Protein AF-A0A9P2H636-F1 (afdb_monomer_lite)

Foldseek 3Di:
DCCPDPVNVVQCPQLLVLLQQCQLRARPDPPDPSRTNLSLLCVLVVVVQVQQVVCVVPFDQDPVRDRDDDDDDDLSSVLSNCSNFAQAHDNCCCVPPRQDVVFDWDWDDDPVGTIHTQDGSNRGDDDHDLVSNLSVLVSQLSNLLSNLVVQLVVQVVVPDPVSNVVSNVVSVVSNVVSVVCSVVSNVVSVCVNVVVVVVVPDPPDDDDDDD

Secondary structure (DSSP, 8-state):
-TTSSHHHHHHHHHHHHHHTT-TTSBP-STT-S--BHHHHHHHHHHHHHHHHHHHHHS--B-TTSSB-------HHHHHHHHHHHBSS--TTHHHHSPPPTT--EEEEEETTTEEEEEEETTEE--PPPHHHHHHHHHHHHHHHHHHHHHHHHHHTTS--HHHHHHHHHHHHHHHHHHHHHHHHHHHHHHHHHHHHHHHTTS-S-------

Sequence (211 aa):
MPQISPAGLLYLVGPIAWTLGFPIVPMLAPGSTDVNGIVFNRAFTGAVQTIYDASLANPVVAADGNITSVAYSSAFTIGVGTMMNVDNPHPLLLLTHPVPNTGAVVVQGNPEGGWTLVSWDGIPVGPASLPTALFVDVRELITAPQYAAYDIWESLFTGDPAAVINAVRDGADEVGAAVVQFPHAVADDVIDATGHPYLSGLPIGLPSLIP

Radius of gyration: 20.45 Å; chains: 1; bounding box: 48×41×73 Å

Organism: NCBI:txid611304

Structure (mmCIF, N/CA/C/O backbone):
data_AF-A0A9P2H636-F1
#
_entry.id   AF-A0A9P2H636-F1
#
loop_
_atom_site.group_PDB
_atom_site.id
_atom_site.type_symbol
_atom_site.label_atom_id
_atom_site.label_alt_id
_atom_site.label_comp_id
_atom_site.label_asym_id
_atom_site.label_entity_id
_atom_site.label_seq_id
_atom_site.pdbx_PDB_ins_code
_atom_site.Cartn_x
_atom_site.Cartn_y
_atom_site.Cartn_z
_atom_site.occupancy
_atom_site.B_iso_or_equiv
_atom_site.auth_seq_id
_atom_site.auth_comp_id
_atom_site.auth_asym_id
_atom_site.auth_atom_id
_atom_site.pdbx_PDB_model_num
ATOM 1 N N . MET A 1 1 ? -25.382 5.386 -8.577 1.00 43.91 1 MET A N 1
ATOM 2 C CA . MET A 1 1 ? -23.921 5.405 -8.347 1.00 43.91 1 MET A CA 1
ATOM 3 C C . MET A 1 1 ? -23.237 4.902 -9.614 1.00 43.91 1 MET A C 1
ATOM 5 O O . MET A 1 1 ? -23.598 3.819 -10.052 1.00 43.91 1 MET A O 1
ATOM 9 N N . PRO A 1 2 ? -22.316 5.658 -10.234 1.00 48.56 2 PRO A N 1
ATOM 10 C CA . PRO A 1 2 ? -21.684 5.272 -11.505 1.00 48.56 2 PRO A CA 1
ATOM 11 C C . PRO A 1 2 ? -20.760 4.038 -11.412 1.00 48.56 2 PRO A C 1
ATOM 13 O O . PRO A 1 2 ? -20.335 3.512 -12.438 1.00 48.56 2 PRO A O 1
ATOM 16 N N . GLN A 1 3 ? -20.478 3.566 -10.192 1.00 53.91 3 GLN A N 1
ATOM 17 C CA . GLN A 1 3 ? -19.518 2.501 -9.885 1.00 53.91 3 GLN A CA 1
ATOM 18 C C . GLN A 1 3 ? -19.974 1.101 -10.346 1.00 53.91 3 GLN A C 1
ATOM 20 O O . GLN A 1 3 ? -19.147 0.311 -10.782 1.00 53.91 3 GLN A O 1
ATOM 25 N N . ILE A 1 4 ? -21.285 0.816 -10.357 1.00 59.78 4 ILE A N 1
ATOM 26 C CA . ILE A 1 4 ? -21.854 -0.433 -10.906 1.00 59.78 4 ILE A CA 1
ATOM 27 C C . ILE A 1 4 ? -22.409 -0.155 -12.312 1.00 59.78 4 ILE A C 1
ATOM 29 O O . ILE A 1 4 ? -23.601 -0.263 -12.586 1.00 59.78 4 ILE A O 1
ATOM 33 N N . SER A 1 5 ? -21.543 0.306 -13.207 1.00 66.81 5 SER A N 1
ATOM 34 C CA . SER A 1 5 ? -21.810 0.356 -14.647 1.00 66.81 5 SER A CA 1
ATOM 35 C C . SER A 1 5 ? -20.722 -0.445 -15.362 1.00 66.81 5 SER A C 1
ATOM 37 O O . SER A 1 5 ? -19.636 -0.581 -14.802 1.00 66.81 5 SER A O 1
ATOM 39 N N . PRO A 1 6 ? -20.941 -0.966 -16.582 1.00 70.88 6 PRO A N 1
ATOM 40 C CA . PRO A 1 6 ? -19.887 -1.674 -17.312 1.00 70.88 6 PRO A CA 1
ATOM 41 C C . PRO A 1 6 ? -18.597 -0.848 -17.445 1.00 70.88 6 PRO A C 1
ATOM 43 O O . PRO A 1 6 ? -17.507 -1.374 -17.258 1.00 70.88 6 PRO A O 1
ATOM 46 N N . ALA A 1 7 ? -18.724 0.464 -17.673 1.00 68.00 7 ALA A N 1
ATOM 47 C CA . ALA A 1 7 ? -17.592 1.388 -17.682 1.00 68.00 7 ALA A CA 1
ATOM 48 C C . ALA A 1 7 ? -16.955 1.543 -16.289 1.00 68.00 7 ALA A C 1
ATOM 50 O O . ALA A 1 7 ? -15.739 1.468 -16.164 1.00 68.00 7 ALA A O 1
ATOM 51 N N . GLY A 1 8 ? -17.764 1.696 -15.234 1.00 68.69 8 GLY A N 1
ATOM 52 C CA . GLY A 1 8 ? -17.292 1.757 -13.846 1.00 68.69 8 GLY A CA 1
ATOM 53 C C . GLY A 1 8 ? -16.516 0.509 -13.415 1.00 68.69 8 GLY A C 1
ATOM 54 O O . GLY A 1 8 ? -15.458 0.631 -12.809 1.00 68.69 8 GLY A O 1
ATOM 55 N N . LEU A 1 9 ? -16.985 -0.681 -13.797 1.00 71.50 9 LEU A N 1
ATOM 56 C CA . LEU A 1 9 ? -16.309 -1.951 -13.520 1.00 71.50 9 LEU A CA 1
ATOM 57 C C . LEU A 1 9 ? -14.987 -2.080 -14.285 1.00 71.50 9 LEU A C 1
ATOM 59 O O . LEU A 1 9 ? -14.003 -2.537 -13.713 1.00 71.50 9 LEU A O 1
ATOM 63 N N . LEU A 1 10 ? -14.936 -1.633 -15.545 1.00 75.19 10 LEU A N 1
ATOM 64 C CA . LEU A 1 10 ? -13.687 -1.588 -16.313 1.00 75.19 10 LEU A CA 1
ATOM 65 C C . LEU A 1 10 ? -12.657 -0.648 -15.669 1.00 75.19 10 LEU A C 1
ATOM 67 O O . LEU A 1 10 ? -11.479 -0.990 -15.612 1.00 75.19 10 LEU A O 1
ATOM 71 N N . TYR A 1 11 ? -13.091 0.492 -15.125 1.00 78.56 11 TYR A N 1
ATOM 72 C CA . TYR A 1 11 ? -12.198 1.408 -14.408 1.00 78.56 11 TYR A CA 1
ATOM 73 C C . TYR A 1 11 ? -11.653 0.838 -13.096 1.00 78.56 11 TYR A C 1
ATOM 75 O O . TYR A 1 11 ? -10.580 1.252 -12.669 1.00 78.56 11 TYR A O 1
ATOM 83 N N . LEU A 1 12 ? -12.340 -0.125 -12.475 1.00 83.31 12 LEU A N 1
ATOM 84 C CA . LEU A 1 12 ? -11.883 -0.771 -11.242 1.00 83.31 12 LEU A CA 1
ATOM 85 C C . LEU A 1 12 ? -10.887 -1.915 -11.472 1.00 83.31 12 LEU A C 1
ATOM 87 O O . LEU A 1 12 ? -10.288 -2.369 -10.503 1.00 83.31 12 LEU A O 1
ATOM 91 N N . VAL A 1 13 ? -10.654 -2.357 -12.715 1.00 88.50 13 VAL A N 1
ATOM 92 C CA . VAL A 1 13 ? -9.724 -3.466 -13.008 1.00 88.50 13 VAL A CA 1
ATOM 93 C C . VAL A 1 13 ? -8.317 -3.181 -12.481 1.00 88.50 13 VAL A C 1
ATOM 95 O O . VAL A 1 13 ? -7.773 -4.001 -11.747 1.00 88.50 13 VAL A O 1
ATOM 98 N N . GLY A 1 14 ? -7.750 -2.019 -12.822 1.00 92.31 14 GLY A N 1
ATOM 99 C CA . GLY A 1 14 ? -6.445 -1.593 -12.309 1.00 92.31 14 GLY A CA 1
ATOM 100 C C . GLY A 1 14 ? -6.438 -1.506 -10.782 1.00 92.31 14 GLY A C 1
ATOM 101 O O . GLY A 1 14 ? -5.727 -2.276 -10.148 1.00 92.31 14 GLY A O 1
ATOM 102 N N . PRO A 1 15 ? -7.292 -0.668 -10.176 1.00 91.75 15 PRO A N 1
ATOM 103 C CA . PRO A 1 15 ? -7.393 -0.516 -8.726 1.00 91.75 15 PRO A CA 1
ATOM 104 C C . PRO A 1 15 ? -7.544 -1.822 -7.942 1.00 91.75 15 PRO A C 1
ATOM 106 O O . PRO A 1 15 ? -6.859 -2.013 -6.942 1.00 91.75 15 PRO A O 1
ATOM 109 N N . ILE A 1 16 ? -8.385 -2.753 -8.401 1.00 91.88 16 ILE A N 1
ATOM 110 C CA . ILE A 1 16 ? -8.507 -4.075 -7.776 1.00 91.88 16 ILE A CA 1
ATOM 111 C C . ILE A 1 16 ? -7.182 -4.832 -7.894 1.00 91.88 16 ILE A C 1
ATOM 113 O O . ILE A 1 16 ? -6.699 -5.357 -6.894 1.00 91.88 16 ILE A O 1
ATOM 117 N N . ALA A 1 17 ? -6.553 -4.851 -9.071 1.00 95.38 17 ALA A N 1
ATOM 118 C CA . ALA A 1 17 ? -5.259 -5.502 -9.254 1.00 95.38 17 ALA A CA 1
ATOM 119 C C . ALA A 1 17 ? -4.170 -4.910 -8.341 1.00 95.38 17 ALA A C 1
ATOM 121 O O . ALA A 1 17 ? -3.365 -5.660 -7.792 1.00 95.38 17 ALA A O 1
ATOM 122 N N . TRP A 1 18 ? -4.187 -3.598 -8.096 1.00 96.69 18 TRP A N 1
ATOM 123 C CA . TRP A 1 18 ? -3.249 -2.940 -7.183 1.00 96.69 18 TRP A CA 1
ATOM 124 C C . TRP A 1 18 ? -3.382 -3.476 -5.757 1.00 96.69 18 TRP A C 1
ATOM 126 O O . TRP A 1 18 ? -2.378 -3.827 -5.144 1.00 96.69 18 TRP A O 1
ATOM 136 N N . THR A 1 19 ? -4.615 -3.638 -5.260 1.00 96.06 19 THR A N 1
ATOM 137 C CA . THR A 1 19 ? -4.868 -4.224 -3.926 1.00 96.06 19 THR A CA 1
ATOM 138 C C . THR A 1 19 ? -4.433 -5.687 -3.809 1.00 96.06 19 THR A C 1
ATOM 140 O O . THR A 1 19 ? -4.202 -6.174 -2.704 1.00 96.06 19 THR A O 1
ATOM 143 N N . LEU A 1 20 ? -4.290 -6.378 -4.945 1.00 96.06 20 LEU A N 1
ATOM 144 C CA . LEU A 1 20 ? -3.866 -7.775 -5.046 1.00 96.06 20 LEU A CA 1
ATOM 145 C C . LEU A 1 20 ? -2.354 -7.942 -5.276 1.00 96.06 20 LEU A C 1
ATOM 147 O O . LEU A 1 20 ? -1.907 -9.053 -5.547 1.00 96.06 20 LEU A O 1
ATOM 151 N N . GLY A 1 21 ? -1.573 -6.860 -5.185 1.00 97.00 21 GLY A N 1
ATOM 152 C CA . GLY A 1 21 ? -0.119 -6.902 -5.370 1.00 97.00 21 GLY A CA 1
ATOM 153 C C . GLY A 1 21 ? 0.347 -6.696 -6.799 1.00 97.00 21 GLY A C 1
ATOM 154 O O . GLY A 1 21 ? 1.483 -7.026 -7.114 1.00 97.00 21 GLY A O 1
ATOM 155 N N . PHE A 1 22 ? -0.493 -6.140 -7.673 1.00 98.00 22 PHE A N 1
ATOM 156 C CA . PHE A 1 22 ? -0.108 -5.784 -9.041 1.00 98.00 22 PHE A CA 1
ATOM 157 C C . PHE A 1 22 ? -0.205 -4.273 -9.296 1.00 98.00 22 PHE A C 1
ATOM 159 O O . PHE A 1 22 ? -0.940 -3.850 -10.195 1.00 98.00 22 PHE A O 1
ATOM 166 N N . PRO A 1 23 ? 0.506 -3.422 -8.531 1.00 97.81 23 PRO A N 1
ATOM 167 C CA . PRO A 1 23 ? 0.432 -1.971 -8.688 1.00 97.81 23 PRO A CA 1
ATOM 168 C C . PRO A 1 23 ? 0.939 -1.481 -10.054 1.00 97.81 23 PRO A C 1
ATOM 170 O O . PRO A 1 23 ? 0.626 -0.361 -10.445 1.00 97.81 23 PRO A O 1
ATOM 173 N N . ILE A 1 24 ? 1.660 -2.299 -10.829 1.00 96.81 24 ILE A N 1
ATOM 174 C CA . ILE A 1 24 ? 2.090 -1.931 -12.187 1.00 96.81 24 ILE A CA 1
ATOM 175 C C . ILE A 1 24 ? 0.928 -1.826 -13.188 1.00 96.81 24 ILE A C 1
ATOM 177 O O . ILE A 1 24 ? 1.067 -1.186 -14.231 1.00 96.81 24 ILE A O 1
ATOM 181 N N . VAL A 1 25 ? -0.219 -2.458 -12.902 1.00 96.75 25 VAL A N 1
ATOM 182 C CA . VAL A 1 25 ? -1.369 -2.467 -13.816 1.00 96.75 25 VAL A CA 1
ATOM 183 C C . VAL A 1 25 ? -1.827 -1.025 -14.070 1.00 96.75 25 VAL A C 1
ATOM 185 O O . VAL A 1 25 ? -1.978 -0.259 -13.118 1.00 96.75 25 VAL A O 1
ATOM 188 N N . PRO A 1 26 ? -2.047 -0.611 -15.329 1.00 93.69 26 PRO A N 1
ATOM 189 C CA . PRO A 1 26 ? -2.342 0.782 -15.631 1.00 93.69 26 PRO A CA 1
ATOM 190 C C . PRO A 1 26 ? -3.709 1.211 -15.100 1.00 93.69 26 PRO A C 1
ATOM 192 O O . PRO A 1 26 ? -4.673 0.438 -15.075 1.00 93.69 26 PRO A O 1
ATOM 195 N N . MET A 1 27 ? -3.809 2.489 -14.747 1.00 91.12 27 MET A N 1
ATOM 196 C CA . MET A 1 27 ? -5.093 3.142 -14.554 1.00 91.12 27 MET A CA 1
ATOM 197 C C . MET A 1 27 ? -5.771 3.320 -15.912 1.00 91.12 27 MET A C 1
ATOM 199 O O . MET A 1 27 ? -5.218 3.924 -16.829 1.00 91.12 27 MET A O 1
ATOM 203 N N . LEU A 1 28 ? -6.996 2.810 -16.037 1.00 88.00 28 LEU A N 1
ATOM 204 C CA . LEU A 1 28 ? -7.757 2.887 -17.286 1.00 88.00 28 LEU A CA 1
ATOM 205 C C . LEU A 1 28 ? -8.650 4.131 -17.372 1.00 88.00 28 LEU A C 1
ATOM 207 O O . LEU A 1 28 ? -9.279 4.351 -18.403 1.00 88.00 28 LEU A O 1
ATOM 211 N N . ALA A 1 29 ? -8.721 4.938 -16.309 1.00 82.00 29 ALA A N 1
ATOM 212 C CA . ALA A 1 29 ? -9.480 6.184 -16.288 1.00 82.00 29 ALA A CA 1
ATOM 213 C C . ALA A 1 29 ? -8.798 7.263 -17.159 1.00 82.00 29 ALA A C 1
ATOM 215 O O . ALA A 1 29 ? -7.675 7.675 -16.848 1.00 82.00 29 ALA A O 1
ATOM 216 N N . PRO A 1 30 ? -9.451 7.759 -18.231 1.00 78.25 30 PRO A N 1
ATOM 217 C CA . PRO A 1 30 ? -8.879 8.791 -19.086 1.00 78.25 30 PRO A CA 1
ATOM 218 C C . PRO A 1 30 ? -8.560 10.061 -18.297 1.00 78.25 30 PRO A C 1
ATOM 220 O O . PRO A 1 30 ? -9.405 10.567 -17.562 1.00 78.25 30 PRO A O 1
ATOM 223 N N . GLY A 1 31 ? -7.351 10.594 -18.486 1.00 76.62 31 GLY A N 1
ATOM 224 C CA . GLY A 1 31 ? -6.908 11.825 -17.827 1.00 76.62 31 GLY A CA 1
ATOM 225 C C . GLY A 1 31 ? -6.510 11.662 -16.357 1.00 76.62 31 GLY A C 1
ATOM 226 O O . GLY A 1 31 ? -6.284 12.673 -15.698 1.00 76.62 31 GLY A O 1
ATOM 227 N N . SER A 1 32 ? -6.411 10.429 -15.844 1.00 81.69 32 SER A N 1
ATOM 228 C CA . SER A 1 32 ? -5.822 10.179 -14.526 1.00 81.69 32 SER A CA 1
ATOM 229 C C . SER A 1 32 ? -4.369 10.652 -14.483 1.00 81.69 32 SER A C 1
ATOM 231 O O . SER A 1 32 ? -3.592 10.367 -15.395 1.00 81.69 32 SER A O 1
ATOM 233 N N . THR A 1 33 ? -4.001 11.345 -13.408 1.00 84.00 33 THR A N 1
ATOM 234 C CA . THR A 1 33 ? -2.605 11.675 -13.090 1.00 84.00 33 THR A CA 1
ATOM 235 C C . THR A 1 33 ? -1.858 10.479 -12.505 1.00 84.00 33 THR A C 1
ATOM 237 O O . THR A 1 33 ? -0.647 10.374 -12.669 1.00 84.00 33 THR A O 1
ATOM 240 N N . ASP A 1 34 ? -2.583 9.548 -11.883 1.00 88.75 34 ASP A N 1
ATOM 241 C CA . ASP A 1 34 ? -2.045 8.276 -11.418 1.00 88.75 34 ASP A CA 1
ATOM 242 C C . ASP A 1 34 ? -2.081 7.292 -12.583 1.00 88.75 34 ASP A C 1
ATOM 244 O O . ASP A 1 34 ? -3.135 6.738 -12.905 1.00 88.75 34 ASP A O 1
ATOM 248 N N . VAL A 1 35 ? -0.952 7.122 -13.268 1.00 91.75 35 VAL A N 1
ATOM 249 C CA . VAL A 1 35 ? -0.866 6.264 -14.463 1.00 91.75 35 VAL A CA 1
ATOM 250 C C . VAL A 1 35 ? -0.948 4.771 -14.128 1.00 91.75 35 VAL A C 1
ATOM 252 O O . VAL A 1 35 ? -1.345 3.970 -14.975 1.00 91.75 35 VAL A O 1
ATOM 255 N N . ASN A 1 36 ? -0.614 4.389 -12.894 1.00 95.44 36 ASN A N 1
ATOM 256 C CA . ASN A 1 36 ? -0.724 3.042 -12.339 1.00 95.44 36 ASN A CA 1
ATOM 257 C C . ASN A 1 36 ? -0.821 3.104 -10.798 1.00 95.44 36 ASN A C 1
ATOM 259 O O . ASN A 1 36 ? -0.826 4.184 -10.199 1.00 95.44 36 ASN A O 1
ATOM 263 N N . GLY A 1 37 ? -0.883 1.938 -10.161 1.00 97.19 37 GLY A N 1
ATOM 264 C CA . GLY A 1 37 ? -0.959 1.795 -8.711 1.00 97.19 37 GLY A CA 1
ATOM 265 C C . GLY A 1 37 ? 0.318 2.188 -7.977 1.00 97.19 37 GLY A C 1
ATOM 266 O O . GLY A 1 37 ? 0.233 2.570 -6.819 1.00 97.19 37 GLY A O 1
ATOM 267 N N . ILE A 1 38 ? 1.486 2.151 -8.626 1.00 98.1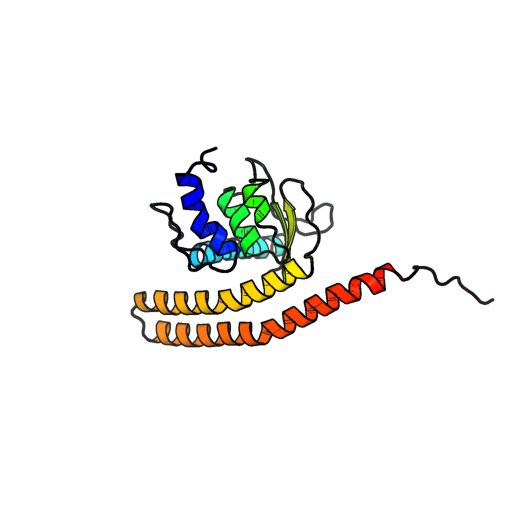2 38 ILE A N 1
ATOM 268 C CA . ILE A 1 38 ? 2.762 2.574 -8.022 1.00 98.12 38 ILE A CA 1
ATOM 269 C C . ILE A 1 38 ? 2.733 4.080 -7.750 1.00 98.12 38 ILE A C 1
ATOM 271 O O . ILE A 1 38 ? 2.983 4.508 -6.622 1.00 98.12 38 ILE A O 1
ATOM 275 N N . VAL A 1 39 ? 2.363 4.878 -8.758 1.00 97.25 39 VAL A N 1
ATOM 276 C CA . VAL A 1 39 ? 2.244 6.342 -8.631 1.00 97.25 39 VAL A CA 1
ATOM 277 C C . VAL A 1 39 ? 1.180 6.711 -7.602 1.00 97.25 39 VAL A C 1
ATOM 279 O O . VAL A 1 39 ? 1.451 7.502 -6.697 1.00 97.25 39 VAL A O 1
ATOM 282 N N . PHE A 1 40 ? 0.010 6.072 -7.686 1.00 97.50 40 PHE A N 1
ATOM 283 C CA . PHE A 1 40 ? -1.063 6.254 -6.712 1.00 97.50 40 PHE A CA 1
ATOM 284 C C . PHE A 1 40 ? -0.589 5.955 -5.284 1.00 97.50 40 PHE A C 1
ATOM 286 O O . PHE A 1 40 ? -0.796 6.756 -4.372 1.00 97.50 40 PHE A O 1
ATOM 293 N N . ASN A 1 41 ? 0.070 4.811 -5.082 1.00 97.94 41 ASN A N 1
ATOM 294 C CA . ASN A 1 41 ? 0.460 4.370 -3.753 1.00 97.94 41 ASN A CA 1
ATOM 295 C C . ASN A 1 41 ? 1.542 5.266 -3.148 1.00 97.94 41 ASN A C 1
ATOM 297 O O . ASN A 1 41 ? 1.447 5.593 -1.974 1.00 97.94 41 ASN A O 1
ATOM 301 N N . ARG A 1 42 ? 2.513 5.744 -3.941 1.00 97.69 42 ARG A N 1
ATOM 302 C CA . ARG A 1 42 ? 3.513 6.731 -3.485 1.00 97.69 42 ARG A CA 1
ATOM 303 C C . ARG A 1 42 ? 2.866 8.024 -3.000 1.00 97.69 42 ARG A C 1
ATOM 305 O O . ARG A 1 42 ? 3.244 8.549 -1.956 1.00 97.69 42 ARG A O 1
ATOM 312 N N . ALA A 1 43 ? 1.886 8.535 -3.742 1.00 97.38 43 ALA A N 1
ATOM 313 C CA . ALA A 1 43 ? 1.156 9.733 -3.339 1.00 97.38 43 ALA A CA 1
ATOM 314 C C . ALA A 1 43 ? 0.346 9.490 -2.055 1.00 97.38 43 ALA A C 1
ATOM 316 O O . ALA A 1 43 ? 0.340 10.332 -1.156 1.00 97.38 43 ALA A O 1
ATOM 317 N N . PHE A 1 44 ? -0.304 8.327 -1.950 1.00 97.56 44 PHE A N 1
ATOM 318 C CA . PHE A 1 44 ? -1.077 7.940 -0.774 1.00 97.56 44 PHE A CA 1
ATOM 319 C C . PHE A 1 44 ? -0.195 7.796 0.473 1.00 97.56 44 PHE A C 1
ATOM 321 O O . PHE A 1 44 ? -0.454 8.455 1.481 1.00 97.56 44 PHE A O 1
ATOM 328 N N . THR A 1 45 ? 0.869 6.992 0.413 1.00 97.69 45 THR A N 1
ATOM 329 C CA . THR A 1 45 ? 1.764 6.757 1.555 1.00 97.69 45 THR A CA 1
ATOM 330 C C . THR A 1 45 ? 2.548 8.010 1.929 1.00 97.69 45 THR A C 1
ATOM 332 O O . THR A 1 45 ? 2.684 8.297 3.115 1.00 97.69 45 THR A O 1
ATOM 335 N N . GLY A 1 46 ? 2.966 8.830 0.960 1.00 98.00 46 GLY A N 1
ATOM 336 C CA . GLY A 1 46 ? 3.583 10.132 1.230 1.00 98.00 46 GLY A CA 1
ATOM 337 C C . GLY A 1 46 ? 2.647 11.100 1.966 1.00 98.00 46 GLY A C 1
ATOM 338 O O . GLY A 1 46 ? 3.071 11.811 2.883 1.00 98.00 46 GLY A O 1
ATOM 339 N N . ALA A 1 47 ? 1.354 11.100 1.625 1.00 97.81 47 ALA A N 1
ATOM 340 C CA . ALA A 1 47 ? 0.353 11.882 2.349 1.00 97.81 47 ALA A CA 1
ATOM 341 C C . ALA A 1 47 ? 0.137 11.352 3.776 1.00 97.81 47 ALA A C 1
ATOM 343 O O . ALA A 1 47 ? 0.105 12.146 4.718 1.00 97.81 47 ALA A O 1
ATOM 344 N N . VAL A 1 48 ? 0.042 10.028 3.953 1.00 97.69 48 VAL A N 1
ATOM 345 C CA . VAL A 1 48 ? -0.065 9.389 5.278 1.00 97.69 48 VAL A CA 1
ATOM 346 C C . VAL A 1 48 ? 1.155 9.710 6.142 1.00 97.69 48 VAL A C 1
ATOM 348 O O . VAL A 1 48 ? 0.980 10.103 7.293 1.00 97.69 48 VAL A O 1
ATOM 351 N N . GLN A 1 49 ? 2.368 9.639 5.588 1.00 98.00 49 GLN A N 1
ATOM 352 C CA . GLN A 1 49 ? 3.602 10.002 6.290 1.00 98.00 49 GLN A CA 1
ATOM 353 C C . GLN A 1 49 ? 3.576 11.463 6.748 1.00 98.00 49 GLN A C 1
ATOM 355 O O . GLN A 1 49 ? 3.825 11.755 7.912 1.00 98.00 49 GLN A O 1
ATOM 360 N N . THR A 1 50 ? 3.186 12.379 5.858 1.00 98.19 50 THR A N 1
ATOM 361 C CA . THR A 1 50 ? 3.068 13.808 6.190 1.00 98.19 50 THR A CA 1
ATOM 362 C C . THR A 1 50 ? 2.083 14.040 7.340 1.00 98.19 50 THR A C 1
ATOM 364 O O . THR A 1 50 ? 2.348 14.836 8.242 1.00 98.19 50 THR A O 1
ATOM 367 N N . ILE A 1 51 ? 0.941 13.342 7.327 1.00 97.50 51 ILE A N 1
ATOM 368 C CA . ILE A 1 51 ? -0.048 13.400 8.409 1.00 97.50 51 ILE A CA 1
ATOM 369 C C . ILE A 1 51 ? 0.550 12.839 9.701 1.00 97.50 51 ILE A C 1
ATOM 371 O O . ILE A 1 51 ? 0.410 13.471 10.747 1.00 97.50 51 ILE A O 1
ATOM 375 N N . TYR A 1 52 ? 1.220 11.687 9.646 1.00 97.25 52 TYR A N 1
ATOM 376 C CA . TYR A 1 52 ? 1.851 11.052 10.802 1.00 97.25 52 TYR A CA 1
ATOM 377 C C . TYR A 1 52 ? 2.887 11.977 11.457 1.00 97.25 52 TYR A C 1
ATOM 379 O O . TYR A 1 52 ? 2.778 12.273 12.648 1.00 97.25 52 TYR A O 1
ATOM 387 N N . ASP A 1 53 ? 3.805 12.539 10.669 1.00 97.94 53 ASP A N 1
ATOM 388 C CA . ASP A 1 53 ? 4.839 13.464 11.144 1.00 97.94 53 ASP A CA 1
ATOM 389 C C . ASP A 1 53 ? 4.230 14.723 11.777 1.00 97.94 53 ASP A C 1
ATOM 391 O O . ASP A 1 53 ? 4.627 15.144 12.868 1.00 97.94 53 ASP A O 1
ATOM 395 N N . ALA A 1 54 ? 3.210 15.307 11.139 1.00 97.75 54 ALA A N 1
ATOM 396 C CA . ALA A 1 54 ? 2.498 16.462 11.681 1.00 97.75 54 ALA A CA 1
ATOM 397 C C . ALA A 1 54 ? 1.770 16.141 12.998 1.00 97.75 54 ALA A C 1
ATOM 399 O O . ALA A 1 54 ? 1.722 16.990 13.894 1.00 97.75 54 ALA A O 1
ATOM 400 N N . SER A 1 55 ? 1.235 14.922 13.122 1.00 96.81 55 SER A N 1
ATOM 401 C CA . SER A 1 55 ? 0.540 14.434 14.320 1.00 96.81 55 SER A CA 1
ATOM 402 C C . SER A 1 55 ? 1.501 14.228 15.483 1.00 96.81 55 SER A C 1
ATOM 404 O O . SER A 1 55 ? 1.174 14.580 16.612 1.00 96.81 55 SER A O 1
ATOM 406 N N . LEU A 1 56 ? 2.704 13.709 15.224 1.00 96.19 56 LEU A N 1
ATOM 407 C CA . LEU A 1 56 ? 3.744 13.594 16.247 1.00 96.19 56 LEU A CA 1
ATOM 408 C C . LEU A 1 56 ? 4.264 14.964 16.690 1.00 96.19 56 LEU A C 1
ATOM 410 O O . LEU A 1 56 ? 4.527 15.168 17.874 1.00 96.19 56 LEU A O 1
ATOM 414 N N . ALA A 1 57 ? 4.374 15.917 15.763 1.00 97.75 57 ALA A N 1
ATOM 415 C CA . ALA A 1 57 ? 4.765 17.285 16.089 1.00 97.75 57 ALA A CA 1
ATOM 416 C C . ALA A 1 57 ? 3.688 18.039 16.894 1.00 97.75 57 ALA A C 1
ATOM 418 O O . ALA A 1 57 ? 4.024 18.911 17.695 1.00 97.75 57 ALA A O 1
ATOM 419 N N . ASN A 1 58 ? 2.403 17.720 16.690 1.00 96.19 58 ASN A N 1
ATOM 420 C CA . ASN A 1 58 ? 1.262 18.389 17.325 1.00 96.19 58 ASN A CA 1
ATOM 421 C C . ASN A 1 58 ? 0.216 17.361 17.800 1.00 96.19 58 ASN A C 1
ATOM 423 O O . ASN A 1 58 ? -0.855 17.241 17.197 1.00 96.19 58 ASN A O 1
ATOM 427 N N . PRO A 1 59 ? 0.509 16.606 18.871 1.00 95.81 59 PRO A N 1
ATOM 428 C CA . PRO A 1 59 ? -0.301 15.459 19.254 1.00 95.81 59 PRO A CA 1
ATOM 429 C C . PRO A 1 59 ? -1.680 15.871 19.772 1.00 95.81 59 PRO A C 1
ATOM 431 O O . PRO A 1 59 ? -1.804 16.653 20.717 1.00 95.81 59 PRO A O 1
ATOM 434 N N . VAL A 1 60 ? -2.723 15.273 19.193 1.00 95.88 60 VAL A N 1
ATOM 435 C CA . VAL A 1 60 ? -4.095 15.307 19.712 1.00 95.88 60 VAL A CA 1
ATOM 436 C C . VAL A 1 60 ? -4.458 13.905 20.180 1.00 95.88 60 VAL A C 1
ATOM 438 O O . VAL A 1 60 ? -4.648 13.000 19.371 1.00 95.88 60 VAL A O 1
ATOM 441 N N . VAL A 1 61 ? -4.530 13.724 21.497 1.00 95.56 61 VAL A N 1
ATOM 442 C CA . VAL A 1 61 ? -4.860 12.435 22.114 1.00 95.56 61 VAL A CA 1
ATOM 443 C C . VAL A 1 61 ? -6.378 12.285 22.186 1.00 95.56 61 VAL A C 1
ATOM 445 O O . VAL A 1 61 ? -7.062 13.116 22.789 1.00 95.56 61 VAL A O 1
ATOM 448 N N . ALA A 1 62 ? -6.905 11.240 21.554 1.00 92.19 62 ALA A N 1
ATOM 449 C CA . ALA A 1 62 ? -8.318 10.894 21.603 1.00 92.19 62 ALA A CA 1
ATOM 450 C C . ALA A 1 62 ? -8.677 10.168 22.912 1.00 92.19 62 ALA A C 1
ATOM 452 O O . ALA A 1 62 ? -7.829 9.862 23.750 1.00 92.19 62 ALA A O 1
ATOM 453 N N . ALA A 1 63 ? -9.970 9.908 23.114 1.00 92.38 63 ALA A N 1
ATOM 454 C CA . ALA A 1 63 ? -10.477 9.291 24.341 1.00 92.38 63 ALA A CA 1
ATOM 455 C C . ALA A 1 63 ? -9.962 7.857 24.580 1.00 92.38 63 ALA A C 1
ATOM 457 O O . ALA A 1 63 ? -9.993 7.381 25.711 1.00 92.38 63 ALA A O 1
ATOM 458 N N . ASP A 1 64 ? -9.496 7.180 23.531 1.00 88.75 64 ASP A N 1
ATOM 459 C CA . ASP A 1 64 ? -8.884 5.849 23.583 1.00 88.75 64 ASP A CA 1
ATOM 460 C C . ASP A 1 64 ? -7.389 5.881 23.959 1.00 88.75 64 ASP A C 1
ATOM 462 O O . ASP A 1 64 ? -6.763 4.831 24.077 1.00 88.75 64 ASP A O 1
ATOM 466 N N . GLY A 1 65 ? -6.822 7.073 24.179 1.00 93.00 65 GLY A N 1
ATOM 467 C CA . GLY A 1 65 ? -5.420 7.267 24.544 1.00 93.00 65 GLY A CA 1
ATOM 468 C C . GLY A 1 65 ? -4.457 7.339 23.357 1.00 93.00 65 GLY A C 1
ATOM 469 O O . GLY A 1 65 ? -3.271 7.584 23.574 1.00 93.00 65 GLY A O 1
ATOM 470 N N . ASN A 1 66 ? -4.939 7.189 22.120 1.00 93.69 66 ASN A N 1
ATOM 471 C CA . ASN A 1 66 ? -4.107 7.249 20.921 1.00 93.69 66 ASN A CA 1
ATOM 472 C C . ASN A 1 66 ? -4.016 8.674 20.364 1.00 93.69 66 ASN A C 1
ATOM 474 O O . ASN A 1 66 ? -4.981 9.443 20.412 1.00 93.69 66 ASN A O 1
ATOM 478 N N . ILE A 1 67 ? -2.874 9.022 19.761 1.00 97.19 67 ILE A N 1
ATOM 479 C CA . ILE A 1 67 ? -2.790 10.214 18.907 1.00 97.19 67 ILE A CA 1
ATOM 480 C C . ILE A 1 67 ? -3.638 9.943 17.666 1.00 97.19 67 ILE A C 1
ATOM 482 O O . ILE A 1 67 ? -3.384 8.988 16.937 1.00 97.19 67 ILE A O 1
ATOM 486 N N . THR A 1 68 ? -4.651 10.774 17.435 1.00 95.69 68 THR A N 1
ATOM 487 C CA . THR A 1 68 ? -5.602 10.584 16.338 1.00 95.69 68 THR A CA 1
ATOM 488 C C . THR A 1 68 ? -5.586 11.776 15.401 1.00 95.69 68 THR A C 1
ATOM 490 O O . THR A 1 68 ? -5.751 12.919 15.828 1.00 95.69 68 THR A O 1
ATOM 493 N N . SER A 1 69 ? -5.481 11.480 14.109 1.00 95.94 69 SER A N 1
ATOM 494 C CA . SER A 1 69 ? -5.618 12.454 13.032 1.00 95.94 69 SER A CA 1
ATOM 495 C C . SER A 1 69 ? -6.724 12.054 12.074 1.00 95.94 69 SER A C 1
ATOM 497 O O . SER A 1 69 ? -7.003 10.874 11.870 1.00 95.94 69 SER A O 1
ATOM 499 N N . VAL A 1 70 ? -7.363 13.061 11.482 1.00 95.19 70 VAL A N 1
ATOM 500 C CA . VAL A 1 70 ? -8.457 12.885 10.527 1.00 95.19 70 VAL A CA 1
ATOM 501 C C . VAL A 1 70 ? -8.082 13.575 9.226 1.00 95.19 70 VAL A C 1
ATOM 503 O O . VAL A 1 70 ? -7.740 14.757 9.213 1.00 95.19 70 VAL A O 1
ATOM 506 N N . ALA A 1 71 ? -8.192 12.838 8.127 1.00 96.12 71 ALA A N 1
ATOM 507 C CA . ALA A 1 71 ? -8.040 13.346 6.774 1.00 96.12 71 ALA A CA 1
ATOM 508 C C . ALA A 1 71 ? -9.301 13.039 5.959 1.00 96.12 71 ALA A C 1
ATOM 510 O O . ALA A 1 71 ? -10.051 12.115 6.271 1.00 96.12 71 ALA A O 1
ATOM 511 N N . TYR A 1 72 ? -9.535 13.821 4.907 1.00 96.38 72 TYR A N 1
ATOM 512 C CA . TYR A 1 72 ? -10.659 13.638 3.995 1.00 96.38 72 TYR A CA 1
ATOM 513 C C . TYR A 1 72 ? -10.149 13.479 2.566 1.00 96.38 72 TYR A C 1
ATOM 515 O O . TYR A 1 72 ? -9.199 14.137 2.147 1.00 96.38 72 TYR A O 1
ATOM 523 N N . SER A 1 73 ? -10.786 12.588 1.814 1.00 95.56 73 SER A N 1
ATOM 524 C CA . SER A 1 73 ? -10.478 12.340 0.408 1.00 95.56 73 SER A CA 1
ATOM 525 C C . SER A 1 73 ? -11.685 11.692 -0.280 1.00 95.56 73 SER A C 1
ATOM 527 O O . SER A 1 73 ? -12.801 11.709 0.243 1.00 95.56 73 SER A O 1
ATOM 529 N N . SER A 1 74 ? -11.483 11.141 -1.473 1.00 92.12 74 SER A N 1
ATOM 530 C CA . SER A 1 74 ? -12.499 10.383 -2.196 1.00 92.12 74 SER A CA 1
ATOM 531 C C . SER A 1 74 ? -12.613 8.945 -1.675 1.00 92.12 74 SER A C 1
ATOM 533 O O . SER A 1 74 ? -11.632 8.363 -1.212 1.00 92.12 74 SER A O 1
ATOM 535 N N . ALA A 1 75 ? -13.795 8.336 -1.824 1.00 90.44 75 ALA A N 1
ATOM 536 C CA . ALA A 1 75 ? -14.017 6.925 -1.487 1.00 90.44 75 ALA A CA 1
ATOM 537 C C . ALA A 1 75 ? -13.048 5.981 -2.222 1.00 90.44 75 ALA A C 1
ATOM 539 O O . ALA A 1 75 ? -12.633 4.969 -1.668 1.00 90.44 75 ALA A O 1
ATOM 540 N N . PHE A 1 76 ? -12.661 6.338 -3.451 1.00 89.56 76 PHE A N 1
ATOM 541 C CA . PHE A 1 76 ? -11.654 5.612 -4.219 1.00 89.56 76 PHE A CA 1
ATOM 542 C C . PHE A 1 76 ? -10.292 5.644 -3.522 1.00 89.56 76 PHE A C 1
ATOM 544 O O . PHE A 1 76 ? -9.731 4.595 -3.226 1.00 89.56 76 PHE A O 1
ATOM 551 N N . THR A 1 77 ? -9.787 6.844 -3.223 1.00 94.12 77 THR A N 1
ATOM 552 C CA . THR A 1 77 ? -8.469 7.033 -2.607 1.00 94.12 77 THR A CA 1
ATOM 553 C C . THR A 1 77 ? -8.397 6.370 -1.239 1.00 94.12 77 THR A C 1
ATOM 555 O O . THR A 1 77 ? -7.442 5.652 -0.965 1.00 94.12 77 THR A O 1
ATOM 558 N N . ILE A 1 78 ? -9.423 6.572 -0.406 1.00 96.56 78 ILE A N 1
ATOM 559 C CA . ILE A 1 78 ? -9.513 5.960 0.923 1.00 96.56 78 ILE A CA 1
ATOM 560 C C . ILE A 1 78 ? -9.560 4.441 0.780 1.00 96.56 78 ILE A C 1
ATOM 562 O O . ILE A 1 78 ? -8.728 3.746 1.345 1.00 96.56 78 ILE A O 1
ATOM 566 N N . GLY A 1 79 ? -10.494 3.913 -0.013 1.00 95.31 79 GLY A N 1
ATOM 567 C CA . GLY A 1 79 ? -10.694 2.473 -0.088 1.00 95.31 79 GLY A CA 1
ATOM 568 C C . GLY A 1 79 ? -9.505 1.731 -0.694 1.00 95.31 79 GLY A C 1
ATOM 569 O O . GLY A 1 79 ? -9.002 0.783 -0.095 1.00 95.31 79 GLY A O 1
ATOM 570 N N . VAL A 1 80 ? -9.045 2.156 -1.871 1.00 95.19 80 VAL A N 1
ATOM 571 C CA . VAL A 1 80 ? -7.942 1.493 -2.583 1.00 95.19 80 VAL A CA 1
ATOM 572 C C . VAL A 1 80 ? -6.631 1.685 -1.829 1.00 95.19 80 VAL A C 1
ATOM 574 O O . VAL A 1 80 ? -5.924 0.707 -1.606 1.00 95.19 80 VAL A O 1
ATOM 577 N N . GLY A 1 81 ? -6.343 2.906 -1.367 1.00 97.06 81 GLY A N 1
ATOM 578 C CA . GLY A 1 81 ? -5.135 3.207 -0.600 1.00 97.06 81 GLY A CA 1
ATOM 579 C C . GLY A 1 81 ? -5.055 2.411 0.698 1.00 97.06 81 GLY A C 1
ATOM 580 O O . GLY A 1 81 ? -4.026 1.800 0.971 1.00 97.06 81 GLY A O 1
ATOM 581 N N . THR A 1 82 ? -6.152 2.307 1.455 1.00 97.75 82 THR A N 1
ATOM 582 C CA . THR A 1 82 ? -6.197 1.432 2.634 1.00 97.75 82 THR A CA 1
ATOM 583 C C . THR A 1 82 ? -5.925 -0.021 2.251 1.00 97.75 82 THR A C 1
ATOM 585 O O . THR A 1 82 ? -5.030 -0.634 2.819 1.00 97.75 82 THR A O 1
ATOM 588 N N . MET A 1 83 ? -6.636 -0.579 1.266 1.00 97.31 83 MET A N 1
ATOM 589 C CA . MET A 1 83 ? -6.500 -2.002 0.917 1.00 97.31 83 MET A CA 1
ATOM 590 C C . MET A 1 83 ? -5.116 -2.373 0.376 1.00 97.31 83 MET A C 1
ATOM 592 O O . MET A 1 83 ? -4.714 -3.525 0.512 1.00 97.31 83 MET A O 1
ATOM 596 N N . MET A 1 84 ? -4.388 -1.423 -0.212 1.00 97.62 84 MET A N 1
ATOM 597 C CA . MET A 1 84 ? -3.005 -1.630 -0.647 1.00 97.62 84 MET A CA 1
ATOM 598 C C . MET A 1 84 ? -1.999 -1.679 0.509 1.00 97.62 84 MET A C 1
ATOM 600 O O . MET A 1 84 ? -0.987 -2.350 0.355 1.00 97.62 84 MET A O 1
ATOM 604 N N . ASN A 1 85 ? -2.262 -1.000 1.632 1.00 97.81 85 ASN A N 1
ATOM 605 C CA . ASN A 1 85 ? -1.236 -0.718 2.648 1.00 97.81 85 ASN A CA 1
ATOM 606 C C . ASN A 1 85 ? -1.517 -1.282 4.042 1.00 97.81 85 ASN A C 1
ATOM 608 O O . ASN A 1 85 ? -0.653 -1.163 4.899 1.00 97.81 85 ASN A O 1
ATOM 612 N N . VAL A 1 86 ? -2.708 -1.828 4.304 1.00 98.25 86 VAL A N 1
ATOM 613 C CA . VAL A 1 86 ? -2.969 -2.471 5.600 1.00 98.25 86 VAL A CA 1
ATOM 614 C C . VAL A 1 86 ? -2.515 -3.926 5.620 1.00 98.25 86 VAL A C 1
ATOM 616 O O . VAL A 1 86 ? -2.559 -4.601 4.583 1.00 98.25 86 VAL A O 1
ATOM 619 N N . ASP A 1 87 ? -2.185 -4.407 6.816 1.00 97.31 87 ASP A N 1
ATOM 620 C CA . ASP A 1 87 ? -1.669 -5.759 7.086 1.00 97.31 87 ASP A CA 1
ATOM 621 C C . ASP A 1 87 ? -2.798 -6.800 7.231 1.00 97.31 87 ASP A C 1
ATOM 623 O O . ASP A 1 87 ? -2.595 -8.008 7.156 1.00 97.31 87 ASP A O 1
ATOM 627 N N . ASN A 1 88 ? -4.043 -6.340 7.380 1.00 97.12 88 ASN A N 1
ATOM 628 C CA . ASN A 1 88 ? -5.251 -7.168 7.444 1.00 97.12 88 ASN A CA 1
ATOM 629 C C . ASN A 1 88 ? -6.285 -6.781 6.362 1.00 97.12 88 ASN A C 1
ATOM 631 O O . ASN A 1 88 ? -7.445 -6.487 6.679 1.00 97.12 88 ASN A O 1
ATOM 635 N N . PRO A 1 89 ? -5.909 -6.746 5.068 1.00 96.88 89 PRO A N 1
ATOM 636 C CA . PRO A 1 89 ? -6.790 -6.244 4.026 1.00 96.88 89 PRO A CA 1
ATOM 637 C C . PRO A 1 89 ? -8.026 -7.136 3.864 1.00 96.88 89 PRO A C 1
ATOM 639 O O . PRO A 1 89 ? -7.956 -8.365 3.906 1.00 96.88 89 PRO A O 1
ATOM 642 N N . HIS A 1 90 ? -9.168 -6.507 3.578 1.00 91.19 90 HIS A N 1
ATOM 643 C CA . HIS A 1 90 ? -10.407 -7.195 3.212 1.00 91.19 90 HIS A CA 1
ATOM 644 C C . HIS A 1 90 ? -10.967 -6.625 1.891 1.00 91.19 90 HIS A C 1
ATOM 646 O O . HIS A 1 90 ? -11.990 -5.930 1.896 1.00 91.19 90 HIS A O 1
ATOM 652 N N . PRO A 1 91 ? -10.339 -6.920 0.730 1.00 84.75 91 PRO A N 1
ATOM 653 C CA . PRO A 1 91 ? -10.622 -6.236 -0.540 1.00 84.75 91 PRO A CA 1
ATOM 654 C C . PRO A 1 91 ? -12.080 -6.322 -1.002 1.00 84.75 91 PRO A C 1
ATOM 656 O O . PRO A 1 91 ? -12.574 -5.419 -1.675 1.00 84.75 91 PRO A O 1
ATOM 659 N N . LEU A 1 92 ? -12.810 -7.370 -0.596 1.00 84.31 92 LEU A N 1
ATOM 660 C CA . LEU A 1 92 ? -14.239 -7.506 -0.896 1.00 84.31 92 LEU A CA 1
ATOM 661 C C . LEU A 1 92 ? -15.085 -6.346 -0.347 1.00 84.31 92 LEU A C 1
ATOM 663 O O . LEU A 1 92 ? -16.133 -6.059 -0.923 1.00 84.31 92 LEU A O 1
ATOM 667 N N . LEU A 1 93 ? -14.629 -5.635 0.696 1.00 87.81 93 LEU A N 1
ATOM 668 C CA . LEU A 1 93 ? -15.329 -4.460 1.227 1.00 87.81 93 LEU A CA 1
ATOM 669 C C . LEU A 1 93 ? -15.478 -3.361 0.173 1.00 87.81 93 LEU A C 1
ATOM 671 O O . LEU A 1 93 ? -16.518 -2.711 0.140 1.00 87.81 93 LEU A O 1
ATOM 675 N N . LEU A 1 94 ? -14.524 -3.226 -0.756 1.00 87.31 94 LEU A N 1
ATOM 676 C CA . LEU A 1 94 ? -14.622 -2.277 -1.872 1.00 87.31 94 LEU A CA 1
ATOM 677 C C . LEU A 1 94 ? -15.841 -2.533 -2.769 1.00 87.31 94 LEU A C 1
ATOM 679 O O . LEU A 1 94 ? -16.338 -1.606 -3.405 1.00 87.31 94 LEU A O 1
ATOM 683 N N . LEU A 1 95 ? -16.321 -3.779 -2.823 1.00 83.56 95 LEU A N 1
ATOM 684 C CA . LEU A 1 95 ? -17.443 -4.196 -3.663 1.00 83.56 95 LEU A CA 1
ATOM 685 C C . LEU A 1 95 ? -18.745 -4.314 -2.870 1.00 83.56 95 LEU A C 1
ATOM 687 O O . LEU A 1 95 ? -19.802 -3.914 -3.353 1.00 83.56 95 LEU A O 1
ATOM 691 N N . THR A 1 96 ? -18.682 -4.883 -1.665 1.00 87.31 96 THR A N 1
ATOM 692 C CA . THR A 1 96 ? -19.872 -5.194 -0.862 1.00 87.31 96 THR A CA 1
ATOM 693 C C . THR A 1 96 ? -20.298 -4.044 0.042 1.00 87.31 96 THR A C 1
ATOM 695 O O . THR A 1 96 ? -21.478 -3.928 0.351 1.00 87.31 96 THR A O 1
ATOM 698 N N . HIS A 1 97 ? -19.350 -3.204 0.460 1.00 90.69 97 HIS A N 1
ATOM 699 C CA . HIS A 1 97 ? -19.578 -2.073 1.357 1.00 90.69 97 HIS A CA 1
ATOM 700 C C . HIS A 1 97 ? -18.783 -0.842 0.887 1.00 90.69 97 HIS A C 1
ATOM 702 O O . HIS A 1 97 ? -17.870 -0.404 1.587 1.00 90.69 97 HIS A O 1
ATOM 708 N N . PRO A 1 98 ? -19.075 -0.277 -0.302 1.00 89.19 98 PRO A N 1
ATOM 709 C CA . PRO A 1 98 ? -18.383 0.922 -0.764 1.00 89.19 98 PRO A CA 1
ATOM 710 C C . PRO A 1 98 ? -18.521 2.054 0.258 1.00 89.19 98 PRO A C 1
ATOM 712 O O . PRO A 1 98 ? -19.622 2.293 0.753 1.00 89.19 98 PRO A O 1
ATOM 715 N N . VAL A 1 99 ? -17.424 2.763 0.545 1.00 91.75 99 VAL A N 1
ATOM 716 C CA . VAL A 1 99 ? -17.422 3.860 1.527 1.00 91.75 99 VAL A CA 1
ATOM 717 C C . VAL A 1 99 ? -18.416 4.944 1.079 1.00 91.75 99 VAL A C 1
ATOM 719 O O . VAL A 1 99 ? -18.230 5.521 -0.002 1.00 91.75 99 VAL A O 1
ATOM 722 N N . PRO A 1 100 ? -19.482 5.227 1.852 1.00 92.38 100 PRO A N 1
ATOM 723 C CA . PRO A 1 100 ? -20.450 6.248 1.484 1.00 92.38 100 PRO A CA 1
ATOM 724 C C . PRO A 1 100 ? -19.862 7.649 1.673 1.00 92.38 100 PRO A C 1
ATOM 726 O O . PRO A 1 100 ? -18.839 7.848 2.329 1.00 92.38 100 PRO A O 1
ATOM 729 N N . ASN A 1 101 ? -20.547 8.667 1.144 1.00 92.56 101 ASN A N 1
ATOM 730 C CA . ASN A 1 101 ? -20.247 10.044 1.536 1.00 92.56 101 ASN A CA 1
ATOM 731 C C . ASN A 1 101 ? -20.361 10.157 3.057 1.00 92.56 101 ASN A C 1
ATOM 733 O O . ASN A 1 101 ? -21.346 9.682 3.617 1.00 92.56 101 ASN A O 1
ATOM 737 N N . THR A 1 102 ? -19.384 10.806 3.696 1.00 93.62 102 THR A N 1
ATOM 738 C CA . THR A 1 102 ? -19.236 10.915 5.164 1.00 93.62 102 THR A CA 1
ATOM 739 C C . THR A 1 102 ? -18.910 9.611 5.897 1.00 93.62 102 THR A C 1
ATOM 741 O O . THR A 1 102 ? -18.739 9.647 7.113 1.00 93.62 102 THR A O 1
ATOM 744 N N . GLY A 1 103 ? -18.761 8.493 5.180 1.00 95.44 103 GLY A N 1
ATOM 745 C CA . GLY A 1 103 ? -18.248 7.255 5.753 1.00 95.44 103 GLY A CA 1
ATOM 746 C C . GLY A 1 103 ? -16.780 7.382 6.153 1.00 95.44 103 GLY A C 1
ATOM 747 O O . GLY A 1 103 ? -16.034 8.184 5.582 1.00 95.44 103 GLY A O 1
ATOM 748 N N . ALA A 1 104 ? -16.368 6.591 7.142 1.00 96.62 104 ALA A N 1
ATOM 749 C CA . ALA A 1 104 ? -15.036 6.670 7.735 1.00 96.62 104 ALA A CA 1
ATOM 750 C C . ALA A 1 104 ? -14.326 5.315 7.721 1.00 96.62 104 ALA A C 1
ATOM 752 O O . ALA A 1 104 ? -14.907 4.295 8.074 1.00 96.62 104 ALA A O 1
ATOM 753 N N . VAL A 1 105 ? -13.046 5.318 7.366 1.00 98.00 105 VAL A N 1
ATOM 754 C CA . VAL A 1 105 ? -12.154 4.163 7.504 1.00 98.00 105 VAL A CA 1
ATOM 755 C C . VAL A 1 105 ? -11.136 4.504 8.581 1.00 98.00 105 VAL A C 1
ATOM 757 O O . VAL A 1 105 ? -10.537 5.578 8.539 1.00 98.00 105 VAL A O 1
ATOM 760 N N . VAL A 1 106 ? -10.968 3.615 9.557 1.00 97.44 106 VAL A N 1
ATOM 761 C CA . VAL A 1 106 ? -10.057 3.814 10.688 1.00 97.44 106 VAL A CA 1
ATOM 762 C C . VAL A 1 106 ? -8.951 2.778 10.608 1.00 97.44 106 VAL A C 1
ATOM 764 O O . VAL A 1 106 ? -9.218 1.574 10.628 1.00 97.44 106 VAL A O 1
ATOM 767 N N . VAL A 1 107 ? -7.716 3.263 10.541 1.00 97.81 107 VAL A N 1
ATOM 768 C CA . VAL A 1 107 ? -6.500 2.454 10.617 1.00 97.81 107 VAL A CA 1
ATOM 769 C C . VAL A 1 107 ? -5.710 2.843 11.862 1.00 97.81 107 VAL A C 1
ATOM 771 O O . VAL A 1 107 ? -5.757 3.995 12.295 1.00 97.81 107 VAL A O 1
ATOM 774 N N . GLN A 1 108 ? -4.999 1.885 12.440 1.00 97.06 108 GLN A N 1
ATOM 775 C CA . GLN A 1 108 ? -4.115 2.076 13.585 1.00 97.06 108 GLN A CA 1
ATOM 776 C C . GLN A 1 108 ? -2.750 1.489 13.264 1.00 97.06 108 GLN A C 1
ATOM 778 O O . GLN A 1 108 ? -2.671 0.434 12.646 1.00 97.06 108 GLN A O 1
ATOM 783 N N . GLY A 1 109 ? -1.685 2.167 13.673 1.00 96.12 109 GLY A N 1
ATOM 784 C CA . GLY A 1 109 ? -0.335 1.732 13.358 1.00 96.12 109 GLY A CA 1
ATOM 785 C C . GLY A 1 109 ? 0.628 2.896 13.229 1.00 96.12 109 GLY A C 1
ATOM 786 O O . GLY A 1 109 ? 0.375 3.994 13.734 1.00 96.12 109 GLY A O 1
ATOM 787 N N . ASN A 1 110 ? 1.749 2.629 12.578 1.00 95.62 110 ASN A N 1
ATOM 788 C CA . ASN A 1 110 ? 2.785 3.609 12.303 1.00 95.62 110 ASN A CA 1
ATOM 789 C C . ASN A 1 110 ? 3.621 3.164 11.085 1.00 95.62 110 ASN A C 1
ATOM 791 O O . ASN A 1 110 ? 3.528 2.013 10.667 1.00 95.62 110 ASN A O 1
ATOM 795 N N . PRO A 1 111 ? 4.452 4.049 10.512 1.00 93.44 111 PRO A N 1
ATOM 796 C CA . PRO A 1 111 ? 5.247 3.717 9.329 1.00 93.44 111 PRO A CA 1
ATOM 797 C C . PRO A 1 111 ? 6.240 2.554 9.494 1.00 93.44 111 PRO A C 1
ATOM 799 O O . PRO A 1 111 ? 6.594 1.940 8.495 1.00 93.44 111 PRO A O 1
ATOM 802 N N . GLU A 1 112 ? 6.703 2.258 10.712 1.00 90.62 112 GLU A N 1
ATOM 803 C CA . GLU A 1 112 ? 7.686 1.192 10.970 1.00 90.62 112 GLU A CA 1
ATOM 804 C C . GLU A 1 112 ? 7.015 -0.169 11.201 1.00 90.62 112 GLU A C 1
ATOM 806 O O . GLU A 1 112 ? 7.511 -1.188 10.733 1.00 90.62 112 GLU A O 1
ATOM 811 N N . GLY A 1 113 ? 5.899 -0.186 11.934 1.00 89.94 113 GLY A N 1
ATOM 812 C CA . GLY A 1 113 ? 5.186 -1.394 12.353 1.00 89.94 113 GLY A CA 1
ATOM 813 C C . GLY A 1 113 ? 3.973 -1.760 11.499 1.00 89.94 113 GLY A C 1
ATOM 814 O O . GLY A 1 113 ? 3.251 -2.675 11.878 1.00 89.94 113 GLY A O 1
ATOM 815 N N . GLY A 1 114 ? 3.723 -1.037 10.407 1.00 95.31 114 GL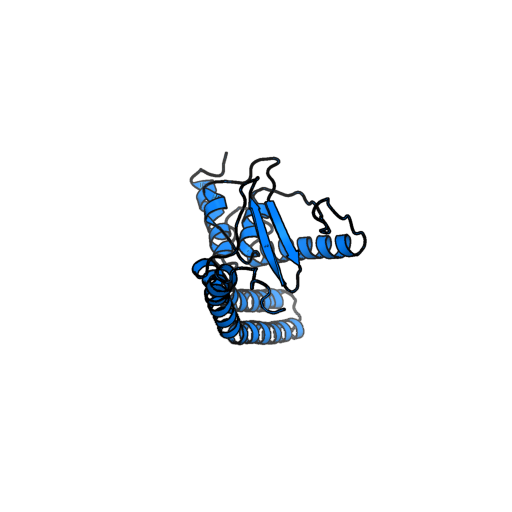Y A N 1
ATOM 816 C CA . GLY A 1 114 ? 2.576 -1.273 9.533 1.00 95.31 114 GLY A CA 1
ATOM 817 C C . GLY A 1 114 ? 1.277 -0.628 10.023 1.00 95.31 114 GLY A C 1
ATOM 818 O O . GLY A 1 114 ? 1.225 0.080 11.038 1.00 95.31 114 GLY A O 1
ATOM 819 N N . TRP A 1 115 ? 0.211 -0.838 9.253 1.00 97.75 115 TRP A N 1
ATOM 820 C CA . TRP A 1 115 ? -1.113 -0.271 9.501 1.00 97.75 115 TRP A CA 1
ATOM 821 C C . TRP A 1 115 ? -2.164 -1.377 9.545 1.00 97.75 115 TRP A C 1
ATOM 823 O O . TRP A 1 115 ? -2.372 -2.113 8.590 1.00 97.75 115 TRP A O 1
ATOM 833 N N . THR A 1 116 ? -2.936 -1.435 10.622 1.00 97.62 116 THR A N 1
ATOM 834 C CA . THR A 1 116 ? -4.068 -2.353 10.776 1.00 97.62 116 THR A CA 1
ATOM 835 C C . THR A 1 116 ? -5.386 -1.610 10.567 1.00 97.62 116 THR A C 1
ATOM 837 O O . THR A 1 116 ? -5.660 -0.600 11.215 1.00 97.62 116 THR A O 1
ATOM 840 N N . LEU A 1 117 ? -6.246 -2.117 9.685 1.00 98.12 117 LEU A N 1
ATOM 841 C CA . LEU A 1 117 ? -7.636 -1.688 9.541 1.00 98.12 117 LEU A CA 1
ATOM 842 C C . LEU A 1 117 ? -8.449 -2.151 10.755 1.00 98.12 117 LEU A C 1
ATOM 844 O O . LEU A 1 117 ? -8.578 -3.350 10.982 1.00 98.12 117 LEU A O 1
ATOM 848 N N . VAL A 1 118 ? -9.043 -1.217 11.500 1.00 97.31 118 VAL A N 1
ATOM 849 C CA . VAL A 1 118 ? -9.839 -1.534 12.705 1.00 97.31 118 VAL A CA 1
ATOM 850 C C . VAL A 1 118 ? -11.330 -1.250 12.537 1.00 97.31 118 VAL A C 1
ATOM 852 O O . VAL A 1 118 ? -12.161 -1.853 13.216 1.00 97.31 118 VAL A O 1
ATOM 855 N N . SER A 1 119 ? -11.701 -0.349 11.624 1.00 96.94 119 SER A N 1
ATOM 856 C CA . SER A 1 119 ? -13.104 -0.065 11.313 1.00 96.94 119 SER A CA 1
ATOM 857 C C . SER A 1 119 ? -13.283 0.370 9.866 1.00 96.94 119 SER A C 1
ATOM 859 O O . SER A 1 119 ? -12.538 1.209 9.356 1.00 96.94 119 SER A O 1
ATOM 861 N N . TRP A 1 120 ? -14.304 -0.180 9.218 1.00 97.44 120 TRP A N 1
ATOM 862 C CA . TRP A 1 120 ? -14.735 0.175 7.876 1.00 97.44 120 TRP A CA 1
ATOM 863 C C . TRP A 1 120 ? -16.177 0.668 7.914 1.00 97.44 120 TRP A C 1
ATOM 865 O O . TRP A 1 120 ? -17.111 -0.121 8.016 1.00 97.44 120 TRP A O 1
ATOM 875 N N . ASP A 1 121 ? -16.362 1.982 7.867 1.00 96.19 121 ASP A N 1
ATOM 876 C CA . ASP A 1 121 ? -17.666 2.641 7.969 1.00 96.19 121 ASP A CA 1
ATOM 877 C C . ASP A 1 121 ? -18.486 2.171 9.185 1.00 96.19 121 ASP A C 1
ATOM 879 O O . ASP A 1 121 ? -19.667 1.844 9.107 1.00 96.19 121 ASP A O 1
ATOM 883 N N . GLY A 1 122 ? -17.815 2.063 10.336 1.00 94.50 122 GLY A N 1
ATOM 884 C CA . GLY A 1 122 ? -18.419 1.579 11.578 1.00 94.50 122 GLY A CA 1
ATOM 885 C C . GLY A 1 122 ? -18.512 0.055 11.697 1.00 94.50 122 GLY A C 1
ATOM 886 O O . GLY A 1 122 ? -18.860 -0.425 12.774 1.00 94.50 122 GLY A O 1
ATOM 887 N N . ILE A 1 123 ? -18.170 -0.710 10.654 1.00 94.38 123 ILE A N 1
ATOM 888 C CA . ILE A 1 123 ? -18.027 -2.170 10.719 1.00 94.38 123 ILE A CA 1
ATOM 889 C C . ILE A 1 123 ? -16.666 -2.489 11.353 1.00 94.38 123 ILE A C 1
ATOM 891 O O . ILE A 1 123 ? -15.642 -2.179 10.740 1.00 94.38 123 ILE A O 1
ATOM 895 N N . PRO A 1 124 ? -16.611 -3.115 12.544 1.00 95.62 124 PRO A N 1
ATOM 896 C CA . PRO A 1 124 ? -15.342 -3.499 13.150 1.00 95.62 124 PRO A CA 1
ATOM 897 C C . PRO A 1 124 ? -14.612 -4.529 12.287 1.00 95.62 124 PRO A C 1
ATOM 899 O O . PRO A 1 124 ? -15.221 -5.492 11.813 1.00 95.62 124 PRO A O 1
ATOM 902 N N . VAL A 1 125 ? -13.305 -4.348 12.119 1.00 95.38 125 VAL A N 1
ATOM 903 C CA . VAL A 1 125 ? -12.432 -5.288 11.410 1.00 95.38 125 VAL A CA 1
ATOM 904 C C . VAL A 1 125 ? -11.448 -5.871 12.418 1.00 95.38 125 VAL A C 1
ATOM 906 O O . VAL A 1 125 ? -10.775 -5.140 13.140 1.00 95.38 125 VAL A O 1
ATOM 909 N N . GLY A 1 126 ? -11.435 -7.200 12.518 1.00 93.31 126 GLY A N 1
ATOM 910 C CA . GLY A 1 126 ? -10.534 -7.920 13.414 1.00 93.31 126 GLY A CA 1
ATOM 911 C C . GLY A 1 126 ? -9.097 -7.994 12.881 1.00 93.31 126 GLY A C 1
ATOM 912 O O . GLY A 1 126 ? -8.833 -7.580 11.749 1.00 93.31 126 GLY A O 1
ATOM 913 N N . PRO A 1 127 ? -8.169 -8.562 13.671 1.00 92.62 127 PRO A N 1
ATOM 914 C CA . PRO A 1 127 ? -6.811 -8.835 13.206 1.00 92.62 127 PRO A CA 1
ATOM 915 C C . PRO A 1 127 ? -6.808 -9.769 11.986 1.00 92.62 127 PRO A C 1
ATOM 917 O O . PRO A 1 127 ? -7.795 -10.463 11.713 1.00 92.62 127 PRO A O 1
ATOM 920 N N . ALA A 1 128 ? -5.691 -9.792 11.255 1.00 94.25 128 ALA A N 1
ATOM 921 C CA . ALA A 1 128 ? -5.522 -10.681 10.113 1.00 94.25 128 ALA A CA 1
ATOM 922 C C . ALA A 1 128 ? -5.706 -12.149 10.530 1.00 94.25 128 ALA A C 1
ATOM 924 O O . ALA A 1 128 ? -5.196 -12.607 11.551 1.00 94.25 128 ALA A O 1
ATOM 925 N N . SER A 1 129 ? -6.440 -12.906 9.715 1.00 94.38 129 SER A N 1
ATOM 926 C CA . SER A 1 129 ? -6.377 -14.367 9.783 1.00 94.38 129 SER A CA 1
ATOM 927 C C . SER A 1 129 ? -5.067 -14.848 9.156 1.00 94.38 129 SER A C 1
ATOM 929 O O . SER A 1 129 ? -4.547 -14.167 8.276 1.00 94.38 129 SER A O 1
ATOM 931 N N . LEU A 1 130 ? -4.571 -16.038 9.516 1.00 95.25 130 LEU A N 1
ATOM 932 C CA . LEU A 1 130 ? -3.347 -16.580 8.905 1.00 95.25 130 LEU A CA 1
ATOM 933 C C . LEU A 1 130 ? -3.384 -16.568 7.357 1.00 95.25 130 LEU A C 1
ATOM 935 O O . LEU A 1 130 ? -2.428 -16.097 6.754 1.00 95.25 130 LEU A O 1
ATOM 939 N N . PRO A 1 131 ? -4.470 -16.987 6.670 1.00 95.88 131 PRO A N 1
ATOM 940 C CA . PRO A 1 131 ? -4.542 -16.855 5.211 1.00 95.88 131 PRO A CA 1
ATOM 941 C C . PRO A 1 131 ? -4.450 -15.414 4.692 1.00 95.88 131 PRO A C 1
ATOM 943 O O . PRO A 1 131 ? -3.967 -15.199 3.585 1.00 95.88 131 PRO A O 1
ATOM 946 N N . THR A 1 132 ? -4.947 -14.438 5.456 1.00 96.31 132 THR A N 1
ATOM 947 C CA . THR A 1 132 ? -4.859 -13.013 5.111 1.00 96.31 132 THR A CA 1
ATOM 948 C C . THR A 1 132 ? -3.430 -12.508 5.254 1.00 96.31 132 THR A C 1
ATOM 950 O O . THR A 1 132 ? -2.955 -11.825 4.355 1.00 96.31 132 THR A O 1
ATOM 953 N N . ALA A 1 133 ? -2.759 -12.871 6.344 1.00 96.75 133 ALA A N 1
ATOM 954 C CA . ALA A 1 133 ? -1.397 -12.446 6.640 1.00 96.75 133 ALA A CA 1
ATOM 955 C C . ALA A 1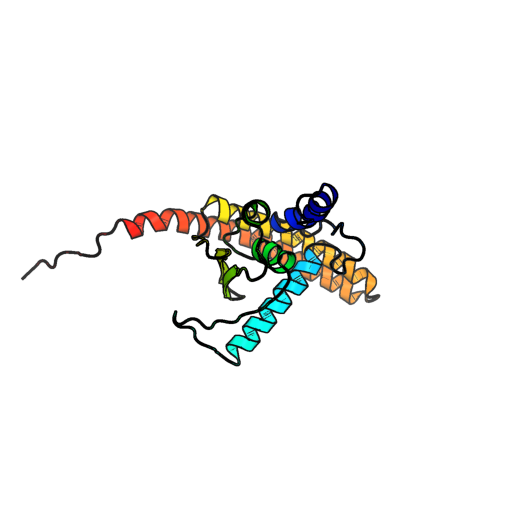 133 ? -0.403 -13.030 5.611 1.00 96.75 133 ALA A C 1
ATOM 957 O O . ALA A 1 133 ? 0.233 -12.287 4.873 1.00 96.75 133 ALA A O 1
ATOM 958 N N . LEU A 1 134 ? -0.499 -14.338 5.326 1.00 97.25 134 LEU A N 1
ATOM 959 C CA . LEU A 1 134 ? 0.272 -14.981 4.249 1.00 97.25 134 LEU A CA 1
ATOM 960 C C . LEU A 1 134 ? -0.008 -14.397 2.854 1.00 97.25 134 LEU A C 1
ATOM 962 O O . LEU A 1 134 ? 0.848 -14.429 1.967 1.00 97.25 134 LEU A O 1
ATOM 966 N N . PHE A 1 135 ? -1.226 -13.906 2.611 1.00 96.88 135 PHE A N 1
ATOM 967 C CA . PHE A 1 135 ? -1.520 -13.182 1.377 1.00 96.88 135 PHE A CA 1
ATOM 968 C C . PHE A 1 135 ? -0.760 -11.851 1.320 1.00 96.88 135 PHE A C 1
ATOM 970 O O . PHE A 1 135 ? -0.256 -11.507 0.250 1.00 96.88 135 PHE A O 1
ATOM 977 N N . VAL A 1 136 ? -0.665 -11.124 2.436 1.00 97.44 136 VAL A N 1
ATOM 978 C CA . VAL A 1 136 ? 0.120 -9.888 2.538 1.00 97.44 136 VAL A CA 1
ATOM 979 C C . VAL A 1 136 ? 1.605 -10.172 2.317 1.00 97.44 136 VAL A C 1
ATOM 981 O O . VAL A 1 136 ? 2.191 -9.512 1.462 1.00 97.44 136 VAL A O 1
ATOM 984 N N . ASP A 1 137 ? 2.165 -11.223 2.919 1.00 97.94 137 ASP A N 1
ATOM 985 C CA . ASP A 1 137 ? 3.563 -11.624 2.693 1.00 97.94 137 ASP A CA 1
ATOM 986 C C . ASP A 1 137 ? 3.869 -11.835 1.205 1.00 97.94 137 ASP A C 1
ATOM 988 O O . ASP A 1 137 ? 4.849 -11.330 0.649 1.00 97.94 137 ASP A O 1
ATOM 992 N N . VAL A 1 138 ? 3.003 -12.588 0.518 1.00 98.19 138 VAL A N 1
ATOM 993 C CA . VAL A 1 138 ? 3.159 -12.848 -0.919 1.00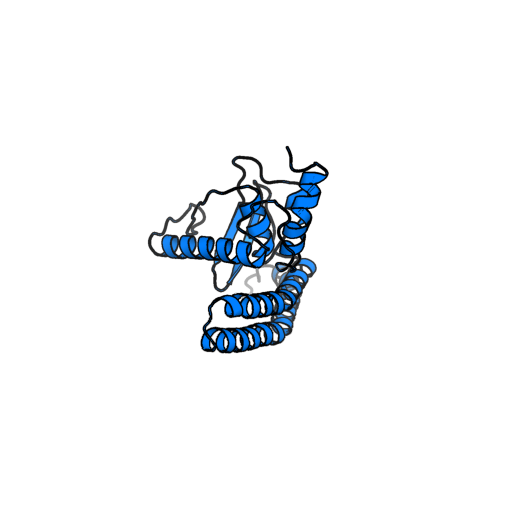 98.19 138 VAL A CA 1
ATOM 994 C C . VAL A 1 138 ? 2.988 -11.559 -1.714 1.00 98.19 138 VAL A C 1
ATOM 996 O O . VAL A 1 138 ? 3.747 -11.321 -2.654 1.00 98.19 138 VAL A O 1
ATOM 999 N N . ARG A 1 139 ? 2.001 -10.731 -1.357 1.00 97.25 139 ARG A N 1
ATOM 1000 C CA . ARG A 1 139 ? 1.738 -9.439 -1.996 1.00 97.25 139 ARG A CA 1
ATOM 1001 C C . ARG A 1 139 ? 2.969 -8.539 -1.933 1.00 97.25 139 ARG A C 1
ATOM 1003 O O . ARG A 1 139 ? 3.323 -7.949 -2.952 1.00 97.25 139 ARG A O 1
ATOM 1010 N N . GLU A 1 140 ? 3.620 -8.443 -0.782 1.00 96.31 140 GLU A N 1
ATOM 1011 C CA . GLU A 1 140 ? 4.827 -7.637 -0.587 1.00 96.31 140 GLU A CA 1
ATOM 1012 C C . GLU A 1 140 ? 5.999 -8.178 -1.404 1.00 96.31 140 GLU A C 1
ATOM 1014 O O . GLU A 1 140 ? 6.611 -7.429 -2.173 1.00 96.31 140 GLU A O 1
ATOM 1019 N N . LEU A 1 141 ? 6.222 -9.496 -1.355 1.00 98.12 141 LEU A N 1
ATOM 1020 C CA . LEU A 1 141 ? 7.258 -10.167 -2.138 1.00 98.12 141 LEU A CA 1
ATOM 1021 C C . LEU A 1 141 ? 7.139 -9.871 -3.641 1.00 98.12 141 LEU A C 1
ATOM 1023 O O . LEU A 1 141 ? 8.140 -9.588 -4.301 1.00 98.12 141 LEU A O 1
ATOM 1027 N N . ILE A 1 142 ? 5.928 -9.942 -4.205 1.00 98.12 142 ILE A N 1
ATOM 1028 C CA . ILE A 1 142 ? 5.720 -9.716 -5.646 1.00 98.12 142 ILE A CA 1
ATOM 1029 C C . ILE A 1 142 ? 5.661 -8.233 -6.022 1.00 98.12 142 ILE A C 1
ATOM 1031 O O . ILE A 1 142 ? 5.803 -7.902 -7.203 1.00 98.12 142 ILE A O 1
ATOM 1035 N N . THR A 1 143 ? 5.449 -7.337 -5.057 1.00 98.19 143 THR A N 1
ATOM 1036 C CA . THR A 1 143 ? 5.344 -5.892 -5.294 1.00 98.19 143 THR A CA 1
ATOM 1037 C C . THR A 1 143 ? 6.717 -5.251 -5.485 1.00 98.19 143 THR A C 1
ATOM 1039 O O . THR A 1 143 ? 6.884 -4.479 -6.430 1.00 98.19 143 THR A O 1
ATOM 1042 N N . ALA A 1 144 ? 7.716 -5.627 -4.681 1.00 98.12 144 ALA A N 1
ATOM 1043 C CA . ALA A 1 144 ? 9.085 -5.102 -4.764 1.00 98.12 144 ALA A CA 1
ATOM 1044 C C . ALA A 1 144 ? 9.683 -5.086 -6.194 1.00 98.12 144 ALA A C 1
ATOM 1046 O O . ALA A 1 144 ? 10.100 -4.025 -6.662 1.00 98.12 144 ALA A O 1
ATOM 1047 N N . PRO A 1 145 ? 9.672 -6.188 -6.979 1.00 98.31 145 PRO A N 1
ATOM 1048 C CA . PRO A 1 145 ? 10.223 -6.158 -8.337 1.00 98.31 145 PRO A CA 1
ATOM 1049 C C . PRO A 1 145 ? 9.445 -5.252 -9.302 1.00 98.31 145 PRO A C 1
ATOM 1051 O O . PRO A 1 145 ? 10.006 -4.811 -10.306 1.00 98.31 145 PRO A O 1
ATOM 1054 N N . GLN A 1 146 ? 8.168 -4.965 -9.030 1.00 98.50 146 GLN A N 1
ATOM 1055 C CA . GLN A 1 146 ? 7.376 -4.039 -9.845 1.00 98.50 146 GLN A CA 1
ATOM 1056 C C . GLN A 1 146 ? 7.777 -2.585 -9.587 1.00 98.50 146 GLN A C 1
ATOM 1058 O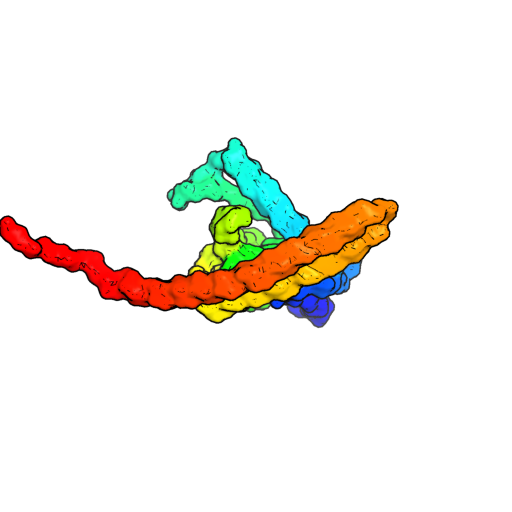 O . GLN A 1 146 ? 7.874 -1.821 -10.547 1.00 98.50 146 GLN A O 1
ATOM 1063 N N . TYR A 1 147 ? 8.041 -2.219 -8.328 1.00 98.44 147 TYR A N 1
ATOM 1064 C CA . TYR A 1 147 ? 8.575 -0.904 -7.956 1.00 98.44 147 TYR A CA 1
ATOM 1065 C C . TYR A 1 147 ? 9.963 -0.690 -8.555 1.00 98.44 147 TYR A C 1
ATOM 1067 O O . TYR A 1 147 ? 10.144 0.253 -9.323 1.00 98.44 147 TYR A O 1
ATOM 1075 N N . ALA A 1 148 ? 10.874 -1.645 -8.356 1.00 98.31 148 ALA A N 1
ATOM 1076 C CA . ALA A 1 148 ? 12.209 -1.620 -8.946 1.00 98.31 148 ALA A CA 1
ATOM 1077 C C . ALA A 1 148 ? 12.181 -1.441 -10.476 1.00 98.31 148 ALA A C 1
ATOM 1079 O O . ALA A 1 148 ? 12.884 -0.597 -11.034 1.00 98.31 148 ALA A O 1
ATOM 1080 N N . ALA A 1 149 ? 11.341 -2.209 -11.182 1.00 98.19 149 ALA A N 1
ATOM 1081 C CA . ALA A 1 149 ? 11.209 -2.087 -12.632 1.00 98.19 149 ALA A CA 1
ATOM 1082 C C . ALA A 1 149 ? 10.650 -0.719 -13.058 1.00 98.19 149 ALA A C 1
ATOM 1084 O O . ALA A 1 149 ? 11.099 -0.157 -14.061 1.00 98.19 149 ALA A O 1
ATOM 1085 N N . TYR A 1 150 ? 9.681 -0.186 -12.309 1.00 98.00 150 TYR A N 1
ATOM 1086 C CA . TYR A 1 150 ? 9.104 1.128 -12.572 1.00 98.00 150 TYR A CA 1
ATOM 1087 C C . TYR A 1 150 ? 10.116 2.254 -12.334 1.00 98.00 150 TYR A C 1
ATOM 1089 O O . TYR A 1 150 ? 10.213 3.145 -13.171 1.00 98.00 150 TYR A O 1
ATOM 1097 N N . ASP A 1 151 ? 10.925 2.183 -11.276 1.00 97.94 151 ASP A N 1
ATOM 1098 C CA . ASP A 1 151 ? 11.950 3.190 -10.973 1.00 97.94 151 ASP A CA 1
ATOM 1099 C C . ASP A 1 151 ? 13.075 3.206 -11.996 1.00 97.94 151 ASP A C 1
ATOM 1101 O O . ASP A 1 151 ? 13.504 4.272 -12.444 1.00 97.94 151 ASP A O 1
ATOM 1105 N N . ILE A 1 152 ? 13.503 2.030 -12.457 1.00 97.88 152 ILE A N 1
ATOM 1106 C CA . ILE A 1 152 ? 14.446 1.936 -13.571 1.00 97.88 152 ILE A CA 1
ATOM 1107 C C . ILE A 1 152 ? 13.835 2.579 -14.819 1.00 97.88 152 ILE A C 1
ATOM 1109 O O . ILE A 1 152 ? 14.501 3.384 -15.466 1.00 97.88 152 ILE A O 1
ATOM 1113 N N . TRP A 1 153 ? 12.579 2.275 -15.153 1.00 96.62 153 TRP A N 1
ATOM 1114 C CA . TRP A 1 153 ? 11.903 2.880 -16.303 1.00 96.62 153 TRP A CA 1
ATOM 1115 C C . TRP A 1 153 ? 11.777 4.406 -16.176 1.00 96.62 153 TRP A C 1
ATOM 1117 O O . TRP A 1 153 ? 12.095 5.122 -17.125 1.00 96.62 153 TRP A O 1
ATOM 1127 N N . GLU A 1 154 ? 11.372 4.912 -15.011 1.00 96.19 154 GLU A N 1
ATOM 1128 C CA . GLU A 1 154 ? 11.215 6.343 -14.731 1.00 96.19 154 GLU A CA 1
ATOM 1129 C C . GLU A 1 154 ? 12.561 7.080 -14.808 1.00 96.19 154 GLU A C 1
ATOM 1131 O O . GLU A 1 154 ? 12.655 8.155 -15.410 1.00 96.19 154 GLU A O 1
ATOM 1136 N N . SER A 1 155 ? 13.637 6.463 -14.307 1.00 97.69 155 SER A N 1
ATOM 1137 C CA . SER A 1 155 ? 14.988 7.035 -14.332 1.00 97.69 155 SER A CA 1
ATOM 1138 C C . SER A 1 155 ? 15.492 7.345 -15.748 1.00 97.69 155 SER A C 1
ATOM 1140 O O . SER A 1 155 ? 16.253 8.297 -15.934 1.00 97.69 155 SER A O 1
ATOM 1142 N N . LEU A 1 156 ? 15.026 6.617 -16.772 1.00 97.25 156 LEU A N 1
ATOM 1143 C CA . LEU A 1 156 ? 15.419 6.837 -18.170 1.00 97.25 156 LEU A CA 1
ATOM 1144 C C . LEU A 1 156 ? 14.988 8.213 -18.697 1.00 97.25 156 LEU A C 1
ATOM 1146 O O . LEU A 1 156 ? 15.615 8.743 -19.615 1.00 97.25 156 LEU A O 1
ATOM 1150 N N . PHE A 1 157 ? 13.947 8.812 -18.116 1.00 96.19 157 PHE A N 1
ATOM 1151 C CA . PHE A 1 157 ? 13.436 10.123 -18.523 1.00 96.19 157 PHE A CA 1
ATOM 1152 C C . PHE A 1 157 ? 14.145 11.295 -17.837 1.00 96.19 157 PHE A C 1
ATOM 1154 O O . PHE A 1 157 ? 13.893 12.447 -18.185 1.00 96.19 157 PHE A O 1
ATOM 1161 N N . THR A 1 158 ? 15.061 11.024 -16.903 1.00 96.25 158 THR A N 1
ATOM 1162 C CA . THR A 1 158 ? 15.824 12.063 -16.190 1.00 96.25 158 THR A CA 1
ATOM 1163 C C . THR A 1 158 ? 16.953 12.658 -17.033 1.00 96.25 158 THR A C 1
ATOM 1165 O O . THR A 1 158 ? 17.381 13.784 -16.790 1.00 96.25 158 THR A O 1
ATOM 1168 N N . GLY A 1 159 ? 17.453 11.906 -18.022 1.00 94.19 159 GLY A N 1
ATOM 1169 C CA . GLY A 1 159 ? 18.650 12.262 -18.786 1.00 94.19 159 GLY A CA 1
ATOM 1170 C C . GLY A 1 159 ? 19.965 12.141 -18.001 1.00 94.19 159 GLY A C 1
ATOM 1171 O O . GLY A 1 159 ? 21.008 12.521 -18.532 1.00 94.19 159 GLY A O 1
ATOM 1172 N N . ASP A 1 160 ? 19.936 11.607 -16.774 1.00 96.62 160 ASP A N 1
ATOM 1173 C CA . ASP A 1 160 ? 21.103 11.422 -15.911 1.00 96.62 160 ASP A CA 1
ATOM 1174 C C . ASP A 1 160 ? 21.500 9.932 -15.817 1.00 96.62 160 ASP A C 1
ATOM 1176 O O . ASP A 1 160 ? 20.769 9.126 -15.234 1.00 96.62 160 ASP A O 1
ATOM 1180 N N . PRO A 1 161 ? 22.675 9.532 -16.340 1.00 95.31 161 PRO A N 1
ATOM 1181 C CA . PRO A 1 161 ? 23.170 8.164 -16.203 1.00 95.31 161 PRO A CA 1
ATOM 1182 C C . PRO A 1 161 ? 23.342 7.704 -14.749 1.00 95.31 161 PRO A C 1
ATOM 1184 O O . PRO A 1 161 ? 23.206 6.512 -14.473 1.00 95.31 161 PRO A O 1
ATOM 1187 N N . ALA A 1 162 ? 23.639 8.617 -13.816 1.00 97.69 162 ALA A N 1
ATOM 1188 C CA . ALA A 1 162 ? 23.762 8.277 -12.402 1.00 97.69 162 ALA A CA 1
ATOM 1189 C C . ALA A 1 162 ? 22.405 7.886 -11.804 1.00 97.69 162 ALA A C 1
ATOM 1191 O O . ALA A 1 162 ? 22.343 6.928 -11.037 1.00 97.69 162 ALA A O 1
ATOM 1192 N N . ALA A 1 163 ? 21.319 8.552 -12.209 1.00 97.25 163 ALA A N 1
ATOM 1193 C CA . ALA A 1 163 ? 19.966 8.201 -11.783 1.00 97.25 163 ALA A CA 1
ATOM 1194 C C . ALA A 1 163 ? 19.587 6.774 -12.205 1.00 97.25 163 ALA A C 1
ATOM 1196 O O . ALA A 1 163 ? 19.028 6.031 -11.404 1.00 97.25 163 ALA A O 1
ATOM 1197 N N . VAL A 1 164 ? 19.960 6.357 -13.420 1.00 96.81 164 VAL A N 1
ATOM 1198 C CA . VAL A 1 164 ? 19.712 4.986 -13.903 1.00 96.81 164 VAL A CA 1
ATOM 1199 C C . VAL A 1 164 ? 20.496 3.956 -13.089 1.00 96.81 164 VAL A C 1
ATOM 1201 O O . VAL A 1 164 ? 19.945 2.935 -12.685 1.00 96.81 164 VAL A O 1
ATOM 1204 N N . ILE A 1 165 ? 21.780 4.215 -12.822 1.00 97.94 165 ILE A N 1
ATOM 1205 C CA . ILE A 1 165 ? 22.621 3.307 -12.024 1.00 97.94 165 ILE A CA 1
ATOM 1206 C C . ILE A 1 165 ? 22.090 3.191 -10.591 1.00 97.94 165 ILE A C 1
ATOM 1208 O O . ILE A 1 165 ? 22.035 2.083 -10.057 1.00 97.94 165 ILE A O 1
ATOM 1212 N N . ASN A 1 166 ? 21.681 4.311 -9.988 1.00 98.31 166 ASN A N 1
ATOM 1213 C CA . ASN A 1 166 ? 21.088 4.323 -8.653 1.00 98.31 166 ASN A CA 1
ATOM 1214 C C . ASN A 1 166 ? 19.775 3.538 -8.635 1.00 98.31 166 ASN A C 1
ATOM 1216 O O . ASN A 1 166 ? 19.653 2.629 -7.829 1.00 98.31 166 ASN A O 1
ATOM 1220 N N . ALA A 1 167 ? 18.865 3.769 -9.587 1.00 97.88 167 ALA A N 1
ATOM 1221 C CA . ALA A 1 167 ? 17.604 3.030 -9.669 1.00 97.88 167 ALA A CA 1
ATOM 1222 C C . ALA A 1 167 ? 17.809 1.510 -9.814 1.00 97.88 167 ALA A C 1
ATOM 1224 O O . ALA A 1 167 ? 17.096 0.723 -9.199 1.00 97.88 167 ALA A O 1
ATOM 1225 N N . VAL A 1 168 ? 18.810 1.073 -10.589 1.00 97.88 168 VAL A N 1
ATOM 1226 C CA . VAL A 1 168 ? 19.155 -0.357 -10.705 1.00 97.88 168 VAL A CA 1
ATOM 1227 C C . VAL A 1 168 ? 19.673 -0.920 -9.382 1.00 97.88 168 VAL A C 1
ATOM 1229 O O . VAL A 1 168 ? 19.306 -2.033 -9.009 1.00 97.88 168 VAL A O 1
ATOM 1232 N N . ARG A 1 169 ? 20.544 -0.180 -8.689 1.00 98.19 169 ARG A N 1
ATOM 1233 C CA . ARG A 1 169 ? 21.092 -0.598 -7.396 1.00 98.19 169 ARG A CA 1
ATOM 1234 C C . ARG A 1 169 ? 20.000 -0.666 -6.333 1.00 98.19 169 ARG A C 1
ATOM 1236 O O . ARG A 1 169 ? 19.853 -1.707 -5.706 1.00 98.19 169 ARG A O 1
ATOM 1243 N N . ASP A 1 170 ? 19.240 0.410 -6.181 1.00 98.12 170 ASP A N 1
ATOM 1244 C CA . ASP A 1 170 ? 18.168 0.528 -5.196 1.00 98.12 170 ASP A CA 1
ATOM 1245 C C . ASP A 1 170 ? 17.102 -0.545 -5.451 1.00 98.12 170 ASP A C 1
ATOM 1247 O O . ASP A 1 170 ? 16.682 -1.230 -4.524 1.00 98.12 170 ASP A O 1
ATOM 1251 N N . GLY A 1 171 ? 16.762 -0.801 -6.719 1.00 96.94 171 GLY A N 1
ATOM 1252 C CA . GLY A 1 171 ? 15.857 -1.885 -7.089 1.00 96.94 171 GLY A CA 1
ATOM 1253 C C . GLY A 1 171 ? 16.395 -3.284 -6.760 1.00 96.94 171 GLY A C 1
ATOM 1254 O O . GLY A 1 171 ? 15.629 -4.160 -6.361 1.00 96.94 171 GLY A O 1
ATOM 1255 N N . ALA A 1 172 ? 17.704 -3.523 -6.896 1.00 97.88 172 ALA A N 1
ATOM 1256 C CA . ALA A 1 172 ? 18.313 -4.790 -6.486 1.00 97.88 172 ALA A CA 1
ATOM 1257 C C . ALA A 1 172 ? 18.297 -4.966 -4.959 1.00 97.88 172 ALA A C 1
ATOM 1259 O O . ALA A 1 172 ? 18.025 -6.070 -4.481 1.00 97.88 172 ALA A O 1
ATOM 1260 N N . ASP A 1 173 ? 18.551 -3.889 -4.213 1.00 98.25 173 ASP A N 1
ATOM 1261 C CA . ASP A 1 173 ? 18.491 -3.873 -2.750 1.00 98.25 173 ASP A CA 1
ATOM 1262 C C . ASP A 1 173 ? 17.047 -4.104 -2.259 1.00 98.25 173 ASP A C 1
ATOM 1264 O O . ASP A 1 173 ? 16.829 -4.935 -1.376 1.00 98.25 173 ASP A O 1
ATOM 1268 N N . GLU A 1 174 ? 16.049 -3.466 -2.880 1.00 96.62 174 GLU A N 1
ATOM 1269 C CA . GLU A 1 174 ? 14.622 -3.624 -2.558 1.00 96.62 174 GLU A CA 1
ATOM 1270 C C . GLU A 1 174 ? 14.127 -5.057 -2.809 1.00 96.62 174 GLU A C 1
ATOM 1272 O O . GLU A 1 174 ? 13.548 -5.692 -1.924 1.00 96.62 174 GLU A O 1
ATOM 1277 N N . VAL A 1 175 ? 14.404 -5.615 -3.991 1.00 97.94 175 VAL A N 1
ATOM 1278 C CA . VAL A 1 175 ? 14.024 -7.000 -4.318 1.00 97.94 175 VAL A CA 1
ATOM 1279 C C . VAL A 1 175 ? 14.762 -7.995 -3.423 1.00 97.94 175 VAL A C 1
ATOM 1281 O O . VAL A 1 175 ? 14.167 -8.970 -2.962 1.00 97.94 175 VAL A O 1
ATOM 1284 N N . GLY A 1 176 ? 16.048 -7.758 -3.154 1.00 96.81 176 GLY A N 1
ATOM 1285 C CA . GLY A 1 176 ? 16.844 -8.580 -2.246 1.00 96.81 176 GLY A CA 1
ATOM 1286 C C . GLY A 1 176 ? 16.274 -8.589 -0.829 1.00 96.81 176 GLY A C 1
ATOM 1287 O O . GLY A 1 176 ? 16.127 -9.660 -0.238 1.00 96.81 176 GLY A O 1
ATOM 1288 N N . ALA A 1 177 ? 15.898 -7.418 -0.309 1.00 97.06 177 ALA A N 1
ATOM 1289 C CA . ALA A 1 177 ? 15.245 -7.285 0.985 1.00 97.06 177 ALA A CA 1
ATOM 1290 C C . ALA A 1 177 ? 13.923 -8.060 1.020 1.00 97.06 177 ALA A C 1
ATOM 1292 O O . ALA A 1 177 ? 13.743 -8.878 1.916 1.00 97.06 177 ALA A O 1
ATOM 1293 N N . ALA A 1 178 ? 13.050 -7.898 0.023 1.00 96.81 178 ALA A N 1
ATOM 1294 C CA . ALA A 1 178 ? 11.773 -8.612 -0.033 1.00 96.81 178 ALA A CA 1
ATOM 1295 C C . ALA A 1 178 ? 11.947 -10.145 -0.057 1.00 96.81 178 ALA A C 1
ATOM 1297 O O . ALA A 1 178 ? 11.265 -10.863 0.671 1.00 96.81 178 ALA A O 1
ATOM 1298 N N . VAL A 1 179 ? 12.906 -10.660 -0.837 1.00 97.50 179 VAL A N 1
ATOM 1299 C CA . VAL A 1 179 ? 13.214 -12.102 -0.905 1.00 97.50 179 VAL A CA 1
ATOM 1300 C C . VAL A 1 179 ? 13.731 -12.644 0.429 1.00 97.50 179 VAL A C 1
ATOM 1302 O O . VAL A 1 179 ? 13.414 -13.777 0.791 1.00 97.50 179 VAL A O 1
ATOM 1305 N N . VAL A 1 180 ? 14.531 -11.858 1.155 1.00 97.50 180 VAL A N 1
ATOM 1306 C CA . VAL A 1 180 ? 15.044 -12.242 2.476 1.00 97.50 180 VAL A CA 1
ATOM 1307 C C . VAL A 1 180 ? 13.952 -12.157 3.537 1.00 97.50 180 VAL A C 1
ATOM 1309 O O . VAL A 1 180 ? 13.849 -13.073 4.343 1.00 97.50 180 VAL A O 1
ATOM 1312 N N . GLN A 1 181 ? 13.140 -11.099 3.537 1.00 95.81 181 GLN A N 1
ATOM 1313 C CA . GLN A 1 181 ? 12.110 -10.868 4.553 1.00 95.81 181 GLN A CA 1
ATOM 1314 C C . GLN A 1 181 ? 10.933 -11.833 4.434 1.00 95.81 181 GLN A C 1
ATOM 1316 O O . GLN A 1 181 ? 10.413 -12.269 5.453 1.00 95.81 181 GLN A O 1
ATOM 1321 N N . PHE A 1 182 ? 10.555 -12.242 3.221 1.00 97.81 182 PHE A N 1
ATOM 1322 C CA . PHE A 1 182 ? 9.414 -13.133 3.002 1.00 97.81 182 PHE A CA 1
ATOM 1323 C C . PHE A 1 182 ? 9.391 -14.394 3.895 1.00 97.81 182 PHE A C 1
ATOM 1325 O O . PHE A 1 182 ? 8.390 -14.617 4.571 1.00 97.81 182 PHE A O 1
ATOM 1332 N N . PRO A 1 183 ? 10.450 -15.230 3.974 1.00 97.12 183 PRO A N 1
ATOM 1333 C CA . PRO A 1 183 ? 10.438 -16.386 4.870 1.00 97.12 183 PRO A CA 1
ATOM 1334 C C . PRO A 1 183 ? 10.406 -16.019 6.362 1.00 97.12 183 PRO A C 1
ATOM 1336 O O . PRO A 1 183 ? 9.959 -16.846 7.154 1.00 97.12 183 PRO A O 1
ATOM 1339 N N . HIS A 1 184 ? 10.887 -14.831 6.752 1.00 95.88 184 HIS A N 1
ATOM 1340 C CA . HIS A 1 184 ? 10.780 -14.344 8.130 1.00 95.88 184 HIS A CA 1
ATOM 1341 C C . HIS A 1 184 ? 9.336 -13.963 8.462 1.00 95.88 184 HIS A C 1
ATOM 1343 O O . HIS A 1 184 ? 8.802 -14.489 9.431 1.00 95.88 184 HIS A O 1
ATOM 1349 N N . ALA A 1 185 ? 8.688 -13.168 7.607 1.00 95.31 185 ALA A N 1
ATOM 1350 C CA . ALA A 1 185 ? 7.296 -12.753 7.780 1.00 95.31 185 ALA A CA 1
ATOM 1351 C C . ALA A 1 185 ? 6.344 -13.962 7.865 1.00 95.31 185 ALA A C 1
ATOM 1353 O O . ALA A 1 185 ? 5.620 -14.120 8.845 1.00 95.31 185 ALA A O 1
ATOM 1354 N N . VAL A 1 186 ? 6.493 -14.926 6.947 1.00 96.69 186 VAL A N 1
ATOM 1355 C CA . VAL A 1 186 ? 5.724 -16.183 6.970 1.00 96.69 186 VAL A CA 1
ATOM 1356 C C . VAL A 1 186 ? 5.933 -16.962 8.275 1.00 96.69 186 VAL A C 1
ATOM 1358 O O . VAL A 1 186 ? 5.003 -17.590 8.787 1.00 96.69 186 VAL A O 1
ATOM 1361 N N . ALA A 1 187 ? 7.162 -16.994 8.800 1.00 94.81 187 ALA A N 1
ATOM 1362 C CA . ALA A 1 187 ? 7.453 -17.699 10.044 1.00 94.81 187 ALA A CA 1
ATOM 1363 C C . ALA A 1 187 ? 6.812 -16.999 11.248 1.00 94.81 187 ALA A C 1
ATOM 1365 O O . ALA A 1 187 ? 6.211 -17.685 12.078 1.00 94.81 187 ALA A O 1
ATOM 1366 N N . ASP A 1 188 ? 6.907 -15.672 11.313 1.00 94.56 188 ASP A N 1
ATOM 1367 C CA . ASP A 1 188 ? 6.311 -14.853 12.368 1.00 94.56 188 ASP A CA 1
ATOM 1368 C C . ASP A 1 188 ? 4.783 -15.009 12.378 1.00 94.56 188 ASP A C 1
ATOM 1370 O O . ASP A 1 188 ? 4.212 -15.344 13.416 1.00 94.56 188 ASP A O 1
ATOM 1374 N N . ASP A 1 189 ? 4.127 -14.955 11.217 1.00 94.06 189 ASP A N 1
ATOM 1375 C CA . ASP A 1 189 ? 2.678 -15.150 11.089 1.00 94.06 189 ASP A CA 1
ATOM 1376 C C . ASP A 1 189 ? 2.210 -16.546 11.522 1.00 94.06 189 ASP A C 1
ATOM 1378 O O . ASP A 1 189 ? 1.176 -16.714 12.181 1.00 94.06 189 ASP A O 1
ATOM 1382 N N . VAL A 1 190 ? 2.966 -17.590 11.168 1.00 93.88 190 VAL A N 1
ATOM 1383 C CA . VAL A 1 190 ? 2.665 -18.965 11.596 1.00 93.88 190 VAL A CA 1
ATOM 1384 C C . VAL A 1 190 ? 2.851 -19.118 13.109 1.00 93.88 190 VAL A C 1
ATOM 1386 O O . VAL A 1 190 ? 2.048 -19.795 13.767 1.00 93.88 190 VAL A O 1
ATOM 1389 N N . ILE A 1 191 ? 3.886 -18.500 13.683 1.00 92.44 191 ILE A N 1
ATOM 1390 C CA . ILE A 1 191 ? 4.120 -18.484 15.131 1.00 92.44 191 ILE A CA 1
ATOM 1391 C C . ILE A 1 191 ? 2.985 -17.740 15.835 1.00 92.44 191 ILE A C 1
ATOM 1393 O O . ILE A 1 191 ? 2.416 -18.282 16.781 1.00 92.44 191 ILE A O 1
ATOM 1397 N N . ASP A 1 192 ? 2.576 -16.575 15.350 1.00 89.25 192 ASP A N 1
ATOM 1398 C CA . ASP A 1 192 ? 1.508 -15.778 15.953 1.00 89.25 192 ASP A CA 1
ATOM 1399 C C . ASP A 1 192 ? 0.151 -16.481 15.884 1.00 89.25 192 ASP A C 1
ATOM 1401 O O . ASP A 1 192 ? -0.588 -16.524 16.879 1.00 89.25 192 ASP A O 1
ATOM 1405 N N . ALA A 1 193 ? -0.158 -17.122 14.754 1.00 87.62 193 ALA A N 1
ATOM 1406 C CA . ALA A 1 193 ? -1.377 -17.907 14.582 1.00 87.62 193 ALA A CA 1
ATOM 1407 C C . ALA A 1 193 ? -1.434 -19.128 15.517 1.00 87.62 193 ALA A C 1
ATOM 1409 O O . ALA A 1 193 ? -2.517 -19.531 15.951 1.00 87.62 193 ALA A O 1
ATOM 1410 N N . THR A 1 194 ? -0.281 -19.722 15.841 1.00 79.31 194 THR A N 1
ATOM 1411 C CA . THR A 1 194 ? -0.187 -20.879 16.744 1.00 79.31 194 THR A CA 1
ATOM 1412 C C . THR A 1 194 ? -0.003 -20.489 18.208 1.00 79.31 194 THR A C 1
ATOM 1414 O O . THR A 1 194 ? -0.445 -21.237 19.074 1.00 79.31 194 THR A O 1
ATOM 1417 N N . GLY A 1 195 ? 0.558 -19.318 18.513 1.00 64.62 195 GLY A N 1
ATOM 1418 C CA . GLY A 1 195 ? 0.751 -18.786 19.865 1.00 64.62 195 GLY A CA 1
ATOM 1419 C C . GLY A 1 195 ? -0.528 -18.233 20.503 1.00 64.62 195 GLY A C 1
ATOM 1420 O O . GLY A 1 195 ? -0.761 -18.436 21.699 1.00 64.62 195 GLY A O 1
ATOM 1421 N N . HIS A 1 196 ? -1.413 -17.616 19.712 1.00 55.44 196 HIS A N 1
ATOM 1422 C CA . HIS A 1 196 ? -2.715 -17.108 20.170 1.00 55.44 196 HIS A CA 1
ATOM 1423 C C . HIS A 1 196 ? -3.624 -18.150 20.867 1.00 55.44 196 HIS A C 1
ATOM 1425 O O . HIS A 1 196 ? -4.195 -17.827 21.919 1.00 55.44 196 HIS A O 1
ATOM 1431 N N . PRO A 1 197 ? -3.771 -19.401 20.373 1.00 52.75 197 PRO A N 1
ATOM 1432 C CA . PRO A 1 197 ? -4.569 -20.411 21.070 1.00 52.75 197 PRO A CA 1
ATOM 1433 C C . PRO A 1 197 ? -3.975 -20.876 22.412 1.00 52.75 197 PRO A C 1
ATOM 1435 O O . PRO A 1 197 ? -4.739 -21.297 23.281 1.00 52.75 197 PRO A O 1
ATOM 1438 N N . TYR A 1 198 ? -2.660 -20.761 22.645 1.00 42.38 198 TYR A N 1
ATOM 1439 C CA . TYR A 1 198 ? -2.055 -21.158 23.928 1.00 42.38 198 TYR A CA 1
ATOM 1440 C C . TYR A 1 198 ? -2.234 -20.113 25.036 1.00 42.38 198 TYR A C 1
ATOM 1442 O O . TYR A 1 198 ? -2.350 -20.483 26.205 1.00 42.38 198 TYR A O 1
ATOM 1450 N N . LEU A 1 199 ? -2.316 -18.824 24.696 1.00 47.19 199 LEU A N 1
ATOM 1451 C CA . LEU A 1 199 ? -2.469 -17.748 25.686 1.00 47.19 199 LEU A CA 1
ATOM 1452 C C . LEU A 1 199 ? -3.930 -17.477 26.073 1.00 47.19 199 LEU A C 1
ATOM 1454 O O . LEU A 1 199 ? -4.191 -17.018 27.181 1.00 47.19 199 LEU A O 1
ATOM 1458 N N . SER A 1 200 ? -4.88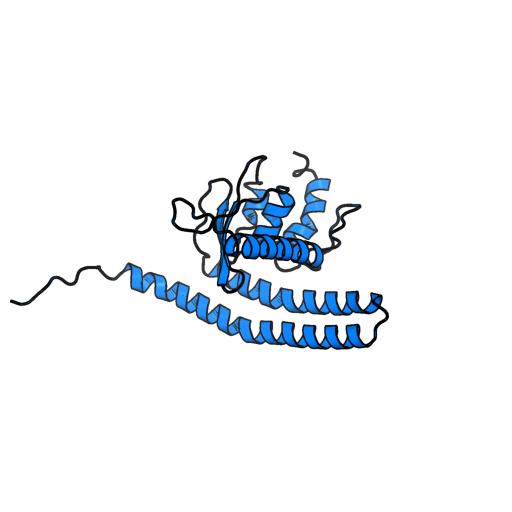9 -17.845 25.220 1.00 45.03 200 SER A N 1
ATOM 1459 C CA . SER A 1 200 ? -6.326 -17.756 25.534 1.00 45.03 200 SER A CA 1
ATOM 1460 C C . SER A 1 200 ? -6.838 -18.919 26.405 1.00 45.03 200 SER A C 1
ATOM 1462 O O . SER A 1 200 ? -7.970 -18.882 26.884 1.00 45.03 200 SER A O 1
ATOM 1464 N N . GLY A 1 201 ? -6.018 -19.960 26.607 1.00 38.44 201 GLY A N 1
ATOM 1465 C CA . GLY A 1 201 ? -6.353 -21.170 27.369 1.00 38.44 201 GLY A CA 1
ATOM 1466 C C . GLY A 1 201 ? -5.765 -21.243 28.781 1.00 38.44 201 GLY A C 1
ATOM 1467 O O . GLY A 1 201 ? -6.044 -22.205 29.498 1.00 38.44 201 GLY A O 1
ATOM 1468 N N . LEU A 1 202 ? -4.958 -20.265 29.204 1.00 37.91 202 LEU A N 1
ATOM 1469 C CA . LEU A 1 202 ? -4.450 -20.218 30.573 1.00 37.91 202 LEU A CA 1
ATOM 1470 C C . LEU A 1 202 ? -5.492 -19.537 31.472 1.00 37.91 202 LEU A C 1
ATOM 1472 O O . LEU A 1 202 ? -5.764 -18.350 31.286 1.00 37.91 202 LEU A O 1
ATOM 1476 N N . PRO A 1 203 ? -6.078 -20.236 32.463 1.00 37.28 203 PRO A N 1
ATOM 1477 C CA . PRO A 1 203 ? -6.865 -19.560 33.476 1.00 37.28 203 PRO A CA 1
ATOM 1478 C C . PRO A 1 203 ? -5.948 -18.566 34.195 1.00 37.28 203 PRO A C 1
ATOM 1480 O O . PRO A 1 203 ? -4.987 -18.950 34.865 1.00 37.28 203 PRO A O 1
ATOM 1483 N N . ILE A 1 204 ? -6.239 -17.274 34.037 1.00 47.06 204 ILE A N 1
ATOM 1484 C CA . ILE A 1 204 ? -5.640 -16.204 34.833 1.00 47.06 204 ILE A CA 1
ATOM 1485 C C . ILE A 1 204 ? -6.159 -16.395 36.258 1.00 47.06 204 ILE A C 1
ATOM 1487 O O . ILE A 1 204 ? -7.231 -15.923 36.627 1.00 47.06 204 ILE A O 1
ATOM 1491 N N . GLY A 1 205 ? -5.429 -17.186 37.034 1.00 39.88 205 GLY A N 1
ATOM 1492 C CA . GLY A 1 205 ? -5.800 -17.533 38.394 1.00 39.88 205 GLY A CA 1
ATOM 1493 C C . GLY A 1 205 ? -5.194 -18.862 38.797 1.00 39.88 205 GLY A C 1
ATOM 1494 O O . GLY A 1 205 ? -5.893 -19.866 38.864 1.00 39.88 205 GLY A O 1
ATOM 1495 N N . LEU A 1 206 ? -3.897 -18.870 39.107 1.00 34.69 206 LEU A N 1
ATOM 1496 C CA . LEU A 1 206 ? -3.388 -19.865 40.044 1.00 34.69 206 LEU A CA 1
ATOM 1497 C C . LEU A 1 206 ? -4.028 -19.545 41.406 1.00 34.69 206 LEU A C 1
ATOM 1499 O O . LEU A 1 206 ? -3.799 -18.447 41.921 1.00 34.69 206 LEU A O 1
ATOM 1503 N N . PRO A 1 207 ? -4.843 -20.442 41.996 1.00 37.62 207 PRO A N 1
ATOM 1504 C CA . PRO A 1 207 ? -5.269 -20.262 43.368 1.00 37.62 207 PRO A CA 1
ATOM 1505 C C . PRO A 1 207 ? -4.025 -20.282 44.251 1.00 37.62 207 PRO A C 1
ATOM 1507 O O . PRO A 1 207 ? -3.225 -21.218 44.205 1.00 37.62 207 PRO A O 1
ATOM 1510 N N . SER A 1 208 ? -3.874 -19.229 45.047 1.00 47.97 208 SER A N 1
ATOM 1511 C CA . SER A 1 208 ? -2.901 -19.145 46.124 1.00 47.97 208 SER A CA 1
ATOM 1512 C C . SER A 1 208 ? -3.068 -20.346 47.055 1.00 47.97 208 SER A C 1
ATOM 1514 O O . SER A 1 208 ? -4.028 -20.430 47.819 1.00 47.97 208 SER A O 1
ATOM 1516 N N . LEU A 1 209 ? -2.126 -21.272 46.979 1.00 34.75 209 LEU A N 1
ATOM 1517 C CA . LEU A 1 209 ? -1.864 -22.308 47.967 1.00 34.75 209 LEU A CA 1
ATOM 1518 C C . LEU A 1 209 ? -0.356 -22.153 48.205 1.00 34.75 209 LEU A C 1
ATOM 1520 O O . LEU A 1 209 ? 0.409 -22.230 47.250 1.00 34.75 209 LEU A O 1
ATOM 1524 N N . ILE A 1 210 ? 0.159 -21.847 49.393 1.00 32.09 210 ILE A N 1
ATOM 1525 C CA . ILE A 1 210 ? -0.092 -22.461 50.703 1.00 32.09 210 ILE A CA 1
ATOM 1526 C C . ILE A 1 210 ? 0.336 -21.452 51.825 1.00 32.09 210 ILE A C 1
ATOM 1528 O O . ILE A 1 210 ? 0.658 -20.314 51.483 1.00 32.09 210 ILE A O 1
ATOM 1532 N N . PRO A 1 211 ? 0.280 -21.812 53.127 1.00 41.59 211 PRO A N 1
ATOM 1533 C CA . PRO A 1 211 ? -0.297 -21.035 54.231 1.00 41.59 211 PRO A CA 1
ATOM 1534 C C . PRO A 1 211 ? 0.602 -19.953 54.861 1.00 41.59 211 PRO A C 1
ATOM 1536 O O . PRO A 1 211 ? 1.844 -20.021 54.727 1.00 41.59 211 PRO A O 1
#

pLDDT: mean 89.15, std 16.03, range [32.09, 98.5]